Protein AF-G5BW35-F1 (afdb_monomer_lite)

Foldseek 3Di:
DDDDDDDPPPDDDPDDDDPDDDPVVVVVVVVVVVCVVVCVVVCPPDDPPDDDDDPDPPQQAELDDPVCVVPDDDPVVVVVVVCVVLPPAADFAAPCCVVCVVVVDDRDPLSYHHLQQQLVLCVQLVHHSPHRDDLQSSLCSNVVDRASPDRSHHDPVSRRVSRVVSCVVCVVVVVVVSVVVVVVD

Organism: Heterocephalus glaber (NCBI:txid10181)

Radius of gyration: 23.2 Å; chains: 1; bounding box: 47×52×60 Å

InterPro domains:
  IPR012337 Ribonuclease H-like superfamily [SSF53098] (51-173)
  IPR013520 Ribonuclease H-like domain [PF00929] (53-167)
  IPR013520 Ribonuclease H-like domain [SM00479] (4-176)
  IPR036397 Ribonuclease H superfamily [G3DSA:3.30.420.10] (45-185)
  IPR047021 RNA exonuclease REXO1/REXO3/REXO4-like [PTHR12801] (52-181)

Structure (mmCIF, N/CA/C/O backbone):
data_AF-G5BW35-F1
#
_entry.id   AF-G5BW35-F1
#
loop_
_atom_site.group_PDB
_atom_site.id
_atom_site.type_symbol
_atom_site.label_atom_id
_atom_site.label_alt_id
_atom_site.label_comp_id
_atom_site.label_asym_id
_atom_site.label_entity_id
_atom_site.label_seq_id
_atom_site.pdbx_PDB_ins_code
_atom_site.Cartn_x
_atom_site.Cartn_y
_atom_site.Cartn_z
_atom_site.occupancy
_atom_site.B_iso_or_equiv
_atom_site.auth_seq_id
_atom_site.auth_comp_id
_atom_site.auth_asym_id
_atom_site.auth_atom_id
_atom_site.pdbx_PDB_model_num
ATOM 1 N N . MET A 1 1 ? -29.169 44.276 32.006 1.00 39.47 1 MET A N 1
ATOM 2 C CA . MET A 1 1 ? -27.796 43.916 32.431 1.00 39.47 1 MET A CA 1
ATOM 3 C C . MET A 1 1 ? -27.593 42.467 32.007 1.00 39.47 1 MET A C 1
ATOM 5 O O . MET A 1 1 ? -28.422 41.669 32.397 1.00 39.47 1 MET A O 1
ATOM 9 N N . SER A 1 2 ? -26.691 42.045 31.129 1.00 36.16 2 SER A N 1
ATOM 10 C CA . SER A 1 2 ? -25.407 42.561 30.649 1.00 36.16 2 SER A CA 1
ATOM 11 C C . SER A 1 2 ? -25.206 42.154 29.180 1.00 36.16 2 SER A C 1
ATOM 13 O O . SER A 1 2 ? -25.483 41.013 28.816 1.00 36.16 2 SER A O 1
ATOM 15 N N . ALA A 1 3 ? -24.696 43.067 28.355 1.00 37.56 3 ALA A N 1
ATOM 16 C CA . ALA A 1 3 ? -24.200 42.766 27.017 1.00 37.56 3 ALA A CA 1
ATOM 17 C C . ALA A 1 3 ? -22.824 42.085 27.121 1.00 37.56 3 ALA A C 1
ATOM 19 O O . ALA A 1 3 ? -21.919 42.643 27.737 1.00 37.56 3 ALA A O 1
ATOM 20 N N . LEU A 1 4 ? -22.657 40.905 26.519 1.00 43.72 4 LEU A N 1
ATOM 21 C CA . LEU A 1 4 ? -21.337 40.327 26.258 1.00 43.72 4 LEU A CA 1
ATOM 22 C C . LEU A 1 4 ? -20.930 40.713 24.832 1.00 43.72 4 LEU A C 1
ATOM 24 O O . LEU A 1 4 ? -21.274 40.048 23.859 1.00 43.72 4 LEU A O 1
ATOM 28 N N . LEU A 1 5 ? -20.240 41.848 24.737 1.00 40.66 5 LEU A N 1
ATOM 29 C CA . LEU A 1 5 ? -19.462 42.263 23.575 1.00 40.66 5 LEU A CA 1
ATOM 30 C C . LEU A 1 5 ? -18.239 41.341 23.471 1.00 40.66 5 LEU A C 1
ATOM 32 O O . LEU A 1 5 ? -17.378 41.344 24.349 1.00 40.66 5 LEU A O 1
ATOM 36 N N . LEU A 1 6 ? -18.167 40.540 22.408 1.00 40.31 6 LEU A N 1
ATOM 37 C CA . LEU A 1 6 ? -16.940 39.845 22.031 1.00 40.31 6 LEU A CA 1
ATOM 38 C C . LEU A 1 6 ? -16.012 40.856 21.350 1.00 40.31 6 LEU A C 1
ATOM 40 O O . LEU A 1 6 ? -16.254 41.263 20.214 1.00 40.31 6 LEU A O 1
ATOM 44 N N . ASN A 1 7 ? -14.953 41.252 22.054 1.00 39.47 7 ASN A N 1
ATOM 45 C CA . ASN A 1 7 ? -13.818 41.958 21.472 1.00 39.47 7 ASN A CA 1
ATOM 46 C C . ASN A 1 7 ? -13.074 40.997 20.533 1.00 39.47 7 ASN A C 1
ATOM 48 O O . ASN A 1 7 ? -12.349 40.111 20.980 1.00 39.47 7 ASN A O 1
ATOM 52 N N . LEU A 1 8 ? -13.269 41.161 19.226 1.00 39.88 8 LEU A N 1
ATOM 53 C CA . LEU A 1 8 ? -12.355 40.649 18.209 1.00 39.88 8 LEU A CA 1
ATOM 54 C C . LEU A 1 8 ? -11.316 41.742 17.952 1.00 39.88 8 LEU A C 1
ATOM 56 O O . LEU A 1 8 ? -11.525 42.629 17.127 1.00 39.88 8 LEU A O 1
ATOM 60 N N . ASP A 1 9 ? -10.216 41.692 18.701 1.00 35.78 9 ASP A N 1
ATOM 61 C CA . ASP A 1 9 ? -9.024 42.487 18.419 1.00 35.78 9 ASP A CA 1
ATOM 62 C C . ASP A 1 9 ? -8.451 42.071 17.056 1.00 35.78 9 ASP A C 1
ATOM 64 O O . ASP A 1 9 ? -7.862 41.000 16.902 1.00 35.78 9 ASP A O 1
ATOM 68 N N . PHE A 1 10 ? -8.596 42.940 16.056 1.00 47.41 10 PHE A N 1
ATOM 69 C CA . PHE A 1 10 ? -7.848 42.880 14.799 1.00 47.41 10 PHE A CA 1
ATOM 70 C C . PHE A 1 10 ? -6.500 43.592 14.957 1.00 47.41 10 PHE A C 1
ATOM 72 O O . PHE A 1 10 ? -6.164 44.494 14.189 1.00 47.41 10 PHE A O 1
ATOM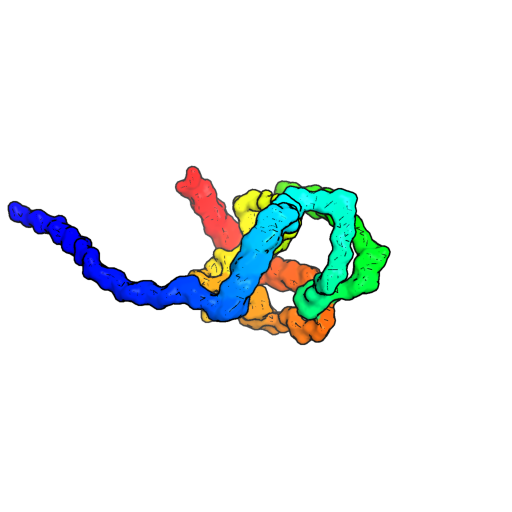 79 N N . ALA A 1 11 ? -5.722 43.197 15.967 1.00 39.34 11 ALA A N 1
ATOM 80 C CA . ALA A 1 11 ? -4.340 43.637 16.066 1.00 39.34 11 ALA A CA 1
ATOM 81 C C . ALA A 1 11 ? -3.562 43.107 14.851 1.00 39.34 11 ALA A C 1
ATOM 83 O O . ALA A 1 11 ? -3.618 41.924 14.503 1.00 39.34 11 ALA A O 1
ATOM 84 N N . GLU A 1 12 ? -2.888 44.031 14.180 1.00 39.31 12 GLU A N 1
ATOM 85 C CA . GLU A 1 12 ? -2.178 43.850 12.925 1.00 39.31 12 GLU A CA 1
ATOM 86 C C . GLU A 1 12 ? -1.267 42.615 12.945 1.00 39.31 12 GLU A C 1
ATOM 88 O O . GLU A 1 12 ? -0.414 42.424 13.812 1.00 39.31 12 GLU A O 1
ATOM 93 N N . CYS A 1 13 ? -1.457 41.755 11.945 1.00 35.56 13 CYS A N 1
ATOM 94 C CA . CYS A 1 13 ? -0.604 40.602 11.712 1.00 35.56 13 CYS A CA 1
ATOM 95 C C . CYS A 1 13 ? 0.827 41.097 11.412 1.00 35.56 13 CYS A C 1
ATOM 97 O O . CYS A 1 13 ? 0.981 41.971 10.553 1.00 35.56 13 CYS A O 1
ATOM 99 N N . PRO A 1 14 ? 1.881 40.546 12.044 1.00 42.94 14 PRO A N 1
ATOM 100 C CA . PRO A 1 14 ? 3.252 40.951 11.752 1.00 42.94 14 PRO A CA 1
ATOM 101 C C . PRO A 1 14 ? 3.561 40.751 10.257 1.00 42.94 14 PRO A C 1
ATOM 103 O O . PRO A 1 14 ? 3.055 39.799 9.647 1.00 42.94 14 PRO A O 1
ATOM 106 N N . PRO A 1 15 ? 4.380 41.625 9.639 1.00 43.06 15 PRO A N 1
ATOM 107 C CA . PRO A 1 15 ? 4.599 41.617 8.200 1.00 43.06 15 PRO A CA 1
ATOM 108 C C . PRO A 1 15 ? 5.096 40.244 7.747 1.00 43.06 15 PRO A C 1
ATOM 110 O O . PRO A 1 15 ? 6.133 39.741 8.189 1.00 43.06 15 PRO A O 1
ATOM 113 N N . LYS A 1 16 ? 4.318 39.624 6.852 1.00 48.66 16 LYS A N 1
ATOM 114 C CA . LYS A 1 16 ? 4.666 38.371 6.181 1.00 48.66 16 LYS A CA 1
ATOM 115 C C . LYS A 1 16 ? 6.061 38.536 5.577 1.00 48.66 16 LYS A C 1
ATOM 117 O O . LYS A 1 16 ? 6.262 39.396 4.720 1.00 48.66 16 LYS A O 1
ATOM 122 N N . LYS A 1 17 ? 7.015 37.708 6.020 1.00 47.59 17 LYS A N 1
ATOM 123 C CA . LYS A 1 17 ? 8.328 37.556 5.373 1.00 47.59 17 LYS A CA 1
ATOM 124 C C . LYS A 1 17 ? 8.107 37.454 3.862 1.00 47.59 17 LYS A C 1
ATOM 126 O O . LYS A 1 17 ? 7.207 36.730 3.433 1.00 47.59 17 LYS A O 1
ATOM 131 N N . SER A 1 18 ? 8.883 38.213 3.089 1.00 47.91 18 SER A N 1
ATOM 132 C CA . SER A 1 18 ? 8.728 38.329 1.641 1.00 47.91 18 SER A CA 1
ATOM 133 C C . SER A 1 18 ? 8.539 36.953 0.996 1.00 47.91 18 SER A C 1
ATOM 135 O O . SER A 1 18 ? 9.351 36.043 1.147 1.00 47.91 18 SER A O 1
ATOM 137 N N . LEU A 1 19 ? 7.436 36.807 0.263 1.00 55.41 19 LEU A N 1
ATOM 138 C CA . LEU A 1 19 ? 7.041 35.606 -0.482 1.00 55.41 19 LEU A CA 1
ATOM 139 C C . LEU A 1 19 ? 7.965 35.305 -1.679 1.00 55.41 19 LEU A C 1
ATOM 141 O O . LEU A 1 19 ? 7.614 34.525 -2.561 1.00 55.41 19 LEU A O 1
ATOM 145 N N . GLU A 1 20 ? 9.149 35.911 -1.747 1.00 58.00 20 GLU A N 1
ATOM 146 C CA . GLU A 1 20 ? 10.133 35.596 -2.770 1.00 58.00 20 GLU A CA 1
ATOM 147 C C . GLU A 1 20 ? 11.003 34.441 -2.292 1.00 58.00 20 GLU A C 1
ATOM 149 O O . GLU A 1 20 ? 12.014 34.615 -1.612 1.00 58.00 20 GLU A O 1
ATOM 154 N N . GLY A 1 21 ? 10.620 33.226 -2.690 1.00 63.41 21 GLY A N 1
ATOM 155 C CA . GLY A 1 21 ? 11.483 32.062 -2.524 1.00 63.41 21 GLY A CA 1
ATOM 156 C C . GLY A 1 21 ? 12.884 32.302 -3.107 1.00 63.41 21 GLY A C 1
ATOM 157 O O . GLY A 1 21 ? 13.105 33.190 -3.934 1.00 63.41 21 GLY A O 1
ATOM 158 N N . ASN A 1 22 ? 13.851 31.493 -2.669 1.00 81.88 22 ASN A N 1
ATOM 159 C CA . ASN A 1 22 ? 15.250 31.587 -3.097 1.00 81.88 22 ASN A CA 1
ATOM 160 C C . ASN A 1 22 ? 15.416 31.573 -4.638 1.00 81.88 22 ASN A C 1
ATOM 162 O O . ASN A 1 22 ? 14.511 31.203 -5.386 1.00 81.88 22 ASN A O 1
ATOM 166 N N . ALA A 1 23 ? 16.601 31.936 -5.141 1.00 83.62 23 ALA A N 1
ATOM 167 C CA . ALA A 1 23 ? 16.860 31.998 -6.586 1.00 83.62 23 ALA A CA 1
ATOM 168 C C . ALA A 1 23 ? 16.506 30.691 -7.329 1.00 83.62 23 ALA A C 1
ATOM 170 O O . ALA A 1 23 ? 16.007 30.735 -8.453 1.00 83.62 23 ALA A O 1
ATOM 171 N N . LYS A 1 24 ? 16.676 29.527 -6.679 1.00 82.44 24 LYS A N 1
ATOM 172 C CA . LYS A 1 24 ? 16.241 28.230 -7.225 1.00 82.44 24 LYS A CA 1
ATOM 173 C C . LYS A 1 24 ? 14.720 28.158 -7.388 1.00 82.44 24 LYS A C 1
ATOM 175 O O . LYS A 1 24 ? 14.257 27.723 -8.437 1.00 82.44 24 LYS A O 1
ATOM 180 N N . HIS A 1 25 ? 13.955 28.606 -6.395 1.00 78.75 25 HIS A N 1
ATOM 181 C CA . HIS A 1 25 ? 12.496 28.658 -6.445 1.00 78.75 25 HIS A CA 1
ATOM 182 C C . HIS A 1 25 ? 12.001 29.622 -7.529 1.00 78.75 25 HIS A C 1
ATOM 184 O O . HIS A 1 25 ? 11.155 29.241 -8.333 1.00 78.75 25 HIS A O 1
ATOM 190 N N . ARG A 1 26 ? 12.588 30.820 -7.645 1.00 85.38 26 ARG A N 1
ATOM 191 C CA . ARG A 1 26 ? 12.235 31.767 -8.722 1.00 85.38 26 ARG A CA 1
ATOM 192 C C . ARG A 1 26 ? 12.498 31.181 -10.109 1.00 85.38 26 ARG A C 1
ATOM 194 O O . ARG A 1 26 ? 11.654 31.288 -10.994 1.00 85.38 26 ARG A O 1
ATOM 201 N N . ASN A 1 27 ? 13.635 30.508 -10.286 1.00 87.44 27 ASN A N 1
ATOM 202 C CA . ASN A 1 27 ? 13.964 29.831 -11.541 1.00 87.44 27 ASN A CA 1
ATOM 203 C C . ASN A 1 27 ? 13.022 28.652 -11.830 1.00 87.44 27 ASN A C 1
ATOM 205 O O . ASN A 1 27 ? 12.638 28.447 -12.981 1.00 87.44 27 ASN A O 1
ATOM 209 N N . PHE A 1 28 ? 12.613 27.905 -10.801 1.00 86.31 28 PHE A N 1
ATOM 210 C CA . PHE A 1 28 ? 11.615 26.843 -10.919 1.00 86.31 28 PHE A CA 1
ATOM 211 C C . PHE A 1 28 ? 10.254 27.391 -11.364 1.00 86.31 28 PHE A C 1
ATOM 213 O O . PHE A 1 28 ? 9.701 26.887 -12.339 1.00 86.31 28 PHE A O 1
ATOM 220 N N . VAL A 1 29 ? 9.756 28.453 -10.723 1.00 82.31 29 VAL A N 1
ATOM 221 C CA . VAL A 1 29 ? 8.466 29.079 -11.064 1.00 82.31 29 VAL A CA 1
ATOM 222 C C . VAL A 1 29 ? 8.489 29.645 -12.487 1.00 82.31 29 VAL A C 1
ATOM 224 O O . VAL A 1 29 ? 7.582 29.360 -13.267 1.00 82.31 29 VAL A O 1
ATOM 227 N N . LYS A 1 30 ? 9.562 30.349 -12.879 1.00 88.06 30 LYS A N 1
ATOM 228 C CA . LYS A 1 30 ? 9.740 30.840 -14.260 1.00 88.06 30 LYS A CA 1
ATOM 229 C C . LYS A 1 30 ? 9.747 29.698 -15.279 1.00 88.06 30 LYS A C 1
ATOM 231 O O . LYS A 1 30 ? 9.105 29.788 -16.324 1.00 88.06 30 LYS A O 1
ATOM 236 N N . ARG A 1 31 ? 10.449 28.600 -14.974 1.00 85.12 31 ARG A N 1
ATOM 237 C CA . ARG A 1 31 ? 10.488 27.410 -15.836 1.00 85.12 31 ARG A CA 1
ATOM 238 C C . ARG A 1 31 ? 9.127 26.723 -15.914 1.00 85.12 31 ARG A C 1
ATOM 240 O O . ARG A 1 31 ? 8.769 26.243 -16.984 1.00 85.12 31 ARG A O 1
ATOM 247 N N . GLN A 1 32 ? 8.377 26.678 -14.817 1.00 79.06 32 GLN A N 1
ATOM 248 C CA . GLN A 1 32 ? 7.027 26.129 -14.799 1.00 79.06 32 GLN A CA 1
ATOM 249 C C . GLN A 1 32 ? 6.098 26.956 -15.697 1.00 79.06 32 GLN A C 1
ATOM 251 O O . GLN A 1 32 ? 5.535 26.394 -16.630 1.00 79.06 32 GLN A O 1
ATOM 256 N N . GLN A 1 33 ? 6.033 28.278 -15.510 1.00 81.88 33 GLN A N 1
ATOM 257 C CA . GLN A 1 33 ? 5.215 29.178 -16.337 1.00 81.88 33 GLN A CA 1
ATOM 258 C C . GLN A 1 33 ? 5.552 29.066 -17.832 1.00 81.88 33 GLN A C 1
ATOM 260 O O . GLN A 1 33 ? 4.661 28.969 -18.674 1.00 81.88 33 GLN A O 1
ATOM 265 N N . PHE A 1 34 ? 6.841 28.996 -18.173 1.00 88.81 34 PHE A N 1
ATOM 266 C CA . PHE A 1 34 ? 7.293 28.789 -19.551 1.00 88.81 34 PHE A CA 1
ATOM 267 C C . PHE A 1 34 ? 6.791 27.466 -20.153 1.00 88.81 34 PHE A C 1
ATOM 269 O O . PHE A 1 34 ? 6.383 27.407 -21.314 1.00 88.81 34 PHE A O 1
ATOM 276 N N . LEU A 1 35 ? 6.810 26.383 -19.372 1.00 77.88 35 LEU A N 1
ATOM 277 C CA . LEU A 1 35 ? 6.314 25.077 -19.808 1.00 77.88 35 LEU A CA 1
ATOM 278 C C . LEU A 1 35 ? 4.776 25.035 -19.902 1.00 77.88 35 LEU A C 1
ATOM 280 O O . LEU A 1 35 ? 4.251 24.291 -20.734 1.00 77.88 35 LEU A O 1
ATOM 284 N N . GLU A 1 36 ? 4.064 25.828 -19.092 1.00 77.19 36 GLU A N 1
ATOM 285 C CA . GLU A 1 36 ? 2.603 26.003 -19.165 1.00 77.19 36 GLU A CA 1
ATOM 286 C C . GLU A 1 36 ? 2.219 26.740 -20.453 1.00 77.19 36 GLU A C 1
ATOM 288 O O . GLU A 1 36 ? 1.412 26.222 -21.223 1.00 77.19 36 GLU A O 1
ATOM 293 N N . GLN A 1 37 ? 2.881 27.864 -20.759 1.00 80.12 37 GLN A N 1
ATOM 294 C CA . GLN A 1 37 ? 2.664 28.639 -21.992 1.00 80.12 37 GLN A CA 1
ATOM 295 C C . GLN A 1 37 ? 2.912 27.823 -23.264 1.00 80.12 37 GLN A C 1
ATOM 297 O O . GLN A 1 37 ? 2.190 27.957 -24.248 1.00 80.12 37 GLN A O 1
ATOM 302 N N . ARG A 1 38 ? 3.916 26.940 -23.251 1.00 80.62 38 ARG A N 1
ATOM 303 C CA . ARG A 1 38 ? 4.217 26.052 -24.387 1.00 80.62 38 ARG A CA 1
ATOM 304 C C . ARG A 1 38 ? 3.326 24.806 -24.446 1.00 80.62 38 ARG A C 1
ATOM 306 O O . ARG A 1 38 ? 3.560 23.929 -25.275 1.00 80.62 38 ARG A O 1
ATOM 313 N N . GLY A 1 39 ? 2.337 24.688 -23.557 1.00 65.12 39 GLY A N 1
ATOM 314 C CA . GLY A 1 39 ? 1.389 23.573 -23.533 1.00 65.12 39 GLY A CA 1
ATOM 315 C C . GLY A 1 39 ? 2.006 22.225 -23.142 1.00 65.12 39 GLY A C 1
ATOM 316 O O . GLY A 1 39 ? 1.350 21.191 -23.272 1.00 65.12 39 GLY A O 1
ATOM 317 N N . PHE A 1 40 ? 3.246 22.200 -22.638 1.00 65.56 40 PHE A N 1
ATOM 318 C CA . PHE A 1 40 ? 3.894 20.969 -22.171 1.00 65.56 40 PHE A CA 1
ATOM 319 C C . PHE A 1 40 ? 3.276 20.457 -20.866 1.00 65.56 40 PHE A C 1
ATOM 321 O O . PHE A 1 40 ? 3.293 19.253 -20.612 1.00 65.56 40 PHE A O 1
ATOM 328 N N . LEU A 1 41 ? 2.702 21.350 -20.053 1.00 57.72 41 LEU A N 1
ATOM 329 C CA . LEU A 1 41 ? 2.061 20.995 -18.782 1.00 57.72 41 LEU A CA 1
ATOM 330 C C . LEU A 1 41 ? 0.566 20.647 -18.909 1.00 57.72 41 LEU A C 1
ATOM 332 O O . LEU A 1 41 ? 0.040 19.972 -18.026 1.00 57.72 41 LEU A O 1
ATOM 336 N N . ASN A 1 42 ? -0.080 20.976 -20.035 1.00 54.66 42 ASN A N 1
ATOM 337 C CA . ASN A 1 42 ? -1.504 20.692 -20.291 1.00 54.66 42 ASN A CA 1
ATOM 338 C C . ASN A 1 42 ? -1.777 19.239 -20.726 1.00 54.66 42 ASN A C 1
ATOM 340 O O . ASN A 1 42 ? -2.923 18.845 -20.917 1.00 54.66 42 ASN A O 1
ATOM 344 N N . LYS A 1 43 ? -0.734 18.407 -20.841 1.00 53.09 43 LYS A N 1
ATOM 345 C CA . LYS A 1 43 ? -0.831 16.984 -21.216 1.00 53.09 43 LYS A CA 1
ATOM 346 C C . LYS A 1 43 ? -0.851 16.024 -20.022 1.00 53.09 43 LYS A C 1
ATOM 348 O O . LYS A 1 43 ? -0.641 14.831 -20.198 1.00 53.09 43 LYS A O 1
ATOM 353 N N . LYS A 1 44 ? -1.076 16.512 -18.798 1.00 50.28 44 LYS A N 1
ATOM 354 C CA . LYS A 1 44 ? -1.103 15.649 -17.600 1.00 50.28 44 LYS A CA 1
ATOM 355 C C . LYS A 1 44 ? -2.342 14.750 -17.511 1.00 50.28 44 LYS A C 1
ATOM 357 O O . LYS A 1 44 ? -2.299 13.750 -16.806 1.00 50.28 44 LYS A O 1
ATOM 362 N N . ASN A 1 45 ? -3.404 15.073 -18.253 1.00 49.94 45 ASN A N 1
ATOM 363 C CA . ASN A 1 45 ? -4.709 14.418 -18.113 1.00 49.94 45 ASN A CA 1
ATOM 364 C C . ASN A 1 45 ? -5.083 13.521 -19.300 1.00 49.94 45 ASN A C 1
ATOM 366 O O . ASN A 1 45 ? -6.190 12.994 -19.344 1.00 49.94 45 ASN A O 1
ATOM 370 N N . GLN A 1 46 ? -4.178 13.327 -20.260 1.00 49.12 46 GLN A N 1
ATOM 371 C CA . GLN A 1 46 ? -4.425 12.472 -21.414 1.00 49.12 46 GLN A CA 1
ATOM 372 C C . GLN A 1 46 ? -3.348 11.397 -21.465 1.00 49.12 46 GLN A C 1
ATOM 374 O O . GLN A 1 46 ? -2.160 11.715 -21.478 1.00 49.12 46 GLN A O 1
ATOM 379 N N . CYS A 1 47 ? -3.761 10.124 -21.477 1.00 48.44 47 CYS A N 1
ATOM 380 C CA . CYS A 1 47 ? -2.848 9.023 -21.771 1.00 48.44 47 CYS A CA 1
ATOM 381 C C . CYS A 1 47 ? -2.148 9.356 -23.096 1.00 48.44 47 CYS A C 1
ATOM 383 O O . CYS A 1 47 ? -2.839 9.496 -24.110 1.00 48.44 47 CYS A O 1
ATOM 385 N N . PRO A 1 48 ? -0.819 9.556 -23.111 1.00 50.06 48 PRO A N 1
ATOM 386 C CA . PRO A 1 48 ? -0.140 9.949 -24.328 1.00 50.06 48 PRO A CA 1
ATOM 387 C C . PRO A 1 48 ? -0.338 8.839 -25.362 1.00 50.06 48 PRO A C 1
ATOM 389 O O . PRO A 1 48 ? -0.171 7.657 -25.063 1.00 50.06 48 PRO A O 1
ATOM 392 N N . SER A 1 49 ? -0.705 9.216 -26.589 1.00 55.03 49 SER A N 1
ATOM 393 C CA . SER A 1 49 ? -0.914 8.282 -27.706 1.00 55.03 49 SER A CA 1
ATOM 394 C C . SER A 1 49 ? 0.341 7.47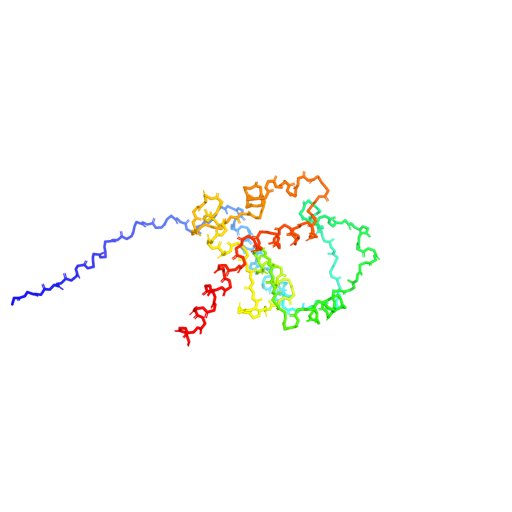3 -28.060 1.00 55.03 49 SER A C 1
ATOM 396 O O . SER A 1 49 ? 0.263 6.495 -28.800 1.00 55.03 49 SER A O 1
ATOM 398 N N . LYS A 1 50 ? 1.498 7.863 -27.509 1.00 57.72 50 LYS A N 1
ATOM 399 C CA . LYS A 1 50 ? 2.765 7.138 -27.558 1.00 57.72 50 LYS A CA 1
ATOM 400 C C . LYS A 1 50 ? 3.339 7.014 -26.141 1.00 57.72 50 LYS A C 1
ATOM 402 O O . LYS A 1 50 ? 3.333 8.009 -25.415 1.00 57.72 50 LYS A O 1
ATOM 407 N N . PRO A 1 51 ? 3.862 5.844 -25.738 1.00 67.19 51 PRO A N 1
ATOM 408 C CA . PRO A 1 51 ? 4.518 5.700 -24.445 1.00 67.19 51 PRO A CA 1
ATOM 409 C C . PRO A 1 51 ? 5.752 6.608 -24.382 1.00 67.19 51 PRO A C 1
ATOM 411 O O . PRO A 1 51 ? 6.629 6.548 -25.244 1.00 67.19 51 PRO A O 1
ATOM 414 N N . CYS A 1 52 ? 5.813 7.464 -23.363 1.00 80.06 52 CYS A N 1
ATOM 415 C CA . CYS A 1 52 ? 7.004 8.260 -23.092 1.00 80.06 52 CYS A CA 1
ATOM 416 C C . CYS A 1 52 ? 8.142 7.343 -22.613 1.00 80.06 52 CYS A C 1
ATOM 418 O O . CYS A 1 52 ? 7.886 6.412 -21.842 1.00 80.06 52 CYS A O 1
ATOM 420 N N . PRO A 1 53 ? 9.397 7.602 -23.018 1.00 86.44 53 PRO A N 1
ATOM 421 C CA . PRO A 1 53 ? 10.532 6.850 -22.506 1.00 86.44 53 PRO A CA 1
ATOM 422 C C . PRO A 1 53 ? 10.681 7.068 -20.995 1.00 86.44 53 PRO A C 1
ATOM 424 O O . PRO A 1 53 ? 10.490 8.174 -20.484 1.00 86.44 53 PRO A O 1
ATOM 427 N N . ILE A 1 54 ? 11.034 6.002 -20.278 1.00 90.19 54 ILE A N 1
ATOM 428 C CA . ILE A 1 54 ? 11.276 6.054 -18.834 1.00 90.19 54 ILE A CA 1
ATOM 429 C C . ILE A 1 54 ? 12.579 6.815 -18.588 1.00 90.19 54 ILE A C 1
ATOM 431 O O . ILE A 1 54 ? 13.641 6.379 -19.028 1.00 90.19 54 ILE A O 1
ATOM 435 N N . VAL A 1 55 ? 12.488 7.936 -17.872 1.00 93.56 55 VAL A N 1
ATOM 436 C CA . VAL A 1 55 ? 13.645 8.774 -17.511 1.00 93.56 55 VAL A CA 1
ATOM 437 C C . VAL A 1 55 ? 14.335 8.304 -16.231 1.00 93.56 55 VAL A C 1
ATOM 439 O O . VAL A 1 55 ? 15.551 8.397 -16.118 1.00 93.56 55 VAL A O 1
ATOM 442 N N . ASP A 1 56 ? 13.564 7.776 -15.281 1.00 92.88 56 ASP A N 1
ATOM 443 C CA . ASP A 1 56 ? 14.048 7.254 -14.006 1.00 92.88 56 ASP A CA 1
ATOM 444 C C . ASP A 1 56 ? 13.098 6.151 -13.518 1.00 92.88 56 ASP A C 1
ATOM 446 O O . ASP A 1 56 ? 11.880 6.330 -13.484 1.00 92.88 56 ASP A O 1
ATOM 450 N N . TYR A 1 57 ? 13.660 5.003 -13.141 1.00 92.06 57 TYR A N 1
ATOM 451 C CA . TYR A 1 57 ? 12.916 3.854 -12.615 1.00 92.06 57 TYR A CA 1
ATOM 452 C C . TYR A 1 57 ? 12.623 3.974 -11.120 1.00 92.06 57 TYR A C 1
ATOM 454 O O . TYR A 1 57 ? 11.814 3.210 -10.586 1.00 92.06 57 TYR A O 1
ATOM 462 N N . ARG A 1 58 ? 13.305 4.898 -10.429 1.00 93.81 58 ARG A N 1
ATOM 463 C CA . ARG A 1 58 ? 13.238 5.070 -8.976 1.00 93.81 58 ARG A CA 1
ATOM 464 C C . ARG A 1 58 ? 13.504 3.758 -8.231 1.00 93.81 58 ARG A C 1
ATOM 466 O O . ARG A 1 58 ? 12.846 3.478 -7.233 1.00 93.81 58 ARG A O 1
ATOM 473 N N . THR A 1 59 ? 14.472 2.962 -8.702 1.00 93.69 59 THR A N 1
ATOM 474 C CA . THR A 1 59 ? 14.725 1.577 -8.251 1.00 93.69 59 THR A CA 1
ATOM 475 C C . THR A 1 59 ? 14.838 1.445 -6.735 1.00 93.69 59 THR A C 1
ATOM 477 O O . THR A 1 59 ? 14.322 0.490 -6.171 1.00 93.69 59 THR A O 1
ATOM 480 N N . ARG A 1 60 ? 15.432 2.432 -6.052 1.00 91.75 60 ARG A N 1
ATOM 481 C CA . ARG A 1 60 ? 15.531 2.454 -4.584 1.00 91.75 60 ARG A CA 1
ATOM 482 C C . ARG A 1 60 ? 14.170 2.384 -3.876 1.00 91.75 60 ARG A C 1
ATOM 484 O O . ARG A 1 60 ? 14.104 1.855 -2.779 1.00 91.75 60 ARG A O 1
ATOM 491 N N . TRP A 1 61 ? 13.114 2.920 -4.479 1.00 90.56 61 TRP A N 1
ATOM 492 C CA . TRP A 1 61 ? 11.768 2.932 -3.902 1.00 90.56 61 TRP A CA 1
ATOM 493 C C . TRP A 1 61 ? 10.849 1.904 -4.551 1.00 90.56 61 TRP A C 1
ATOM 495 O O . TRP A 1 61 ? 10.001 1.352 -3.875 1.00 90.56 61 TRP A O 1
ATOM 505 N N . SER A 1 62 ? 10.998 1.644 -5.850 1.00 92.25 62 SER A N 1
ATOM 506 C CA . SER A 1 62 ? 10.079 0.774 -6.596 1.00 92.25 62 SER A CA 1
ATOM 507 C C . SER A 1 62 ? 10.542 -0.680 -6.704 1.00 92.25 62 SER A C 1
ATOM 509 O O . SER A 1 62 ? 9.756 -1.537 -7.090 1.00 92.25 62 SER A O 1
ATOM 511 N N . GLY A 1 63 ? 11.837 -0.948 -6.506 1.00 93.31 63 GLY A N 1
ATOM 512 C CA . GLY A 1 63 ? 12.458 -2.221 -6.886 1.00 93.31 63 GLY A CA 1
ATOM 513 C C . GLY A 1 63 ? 12.535 -2.449 -8.405 1.00 93.31 63 GLY A C 1
ATOM 514 O O . GLY A 1 63 ? 13.087 -3.451 -8.858 1.00 93.31 63 GLY A O 1
ATOM 515 N N . ILE A 1 64 ? 12.028 -1.522 -9.231 1.00 94.69 64 ILE A N 1
ATOM 516 C CA . ILE A 1 64 ? 11.927 -1.698 -10.683 1.00 94.69 64 ILE A CA 1
ATOM 517 C C . ILE A 1 64 ? 13.262 -1.383 -11.364 1.00 94.69 64 ILE A C 1
ATOM 519 O O . ILE A 1 64 ? 13.914 -0.378 -11.079 1.00 94.69 64 ILE A O 1
ATOM 523 N N . ARG A 1 65 ? 13.656 -2.239 -12.313 1.00 94.50 65 ARG A N 1
ATOM 524 C CA . ARG A 1 65 ? 14.853 -2.115 -13.152 1.00 94.50 65 ARG A CA 1
ATOM 525 C C . ARG A 1 65 ? 14.464 -2.187 -14.626 1.00 94.50 65 ARG A C 1
ATOM 527 O O . ARG A 1 65 ? 13.416 -2.727 -14.970 1.00 94.50 65 ARG A O 1
ATOM 534 N N . LYS A 1 66 ? 15.352 -1.722 -15.511 1.00 94.06 66 LYS A N 1
ATOM 535 C CA . LYS A 1 66 ? 15.142 -1.726 -16.971 1.00 94.06 66 LYS A CA 1
ATOM 536 C C . LYS A 1 66 ? 14.675 -3.082 -17.515 1.00 94.06 66 LYS A C 1
ATOM 538 O O . LYS A 1 66 ? 13.778 -3.124 -18.347 1.00 94.06 66 LYS A O 1
ATOM 543 N N . HIS A 1 67 ? 15.246 -4.185 -17.029 1.00 94.56 67 HIS A N 1
ATOM 544 C CA . HIS A 1 67 ? 14.895 -5.521 -17.514 1.00 94.56 67 HIS A CA 1
ATOM 545 C C . HIS A 1 67 ? 13.471 -5.959 -17.130 1.00 94.56 67 HIS A C 1
ATOM 547 O O . HIS A 1 67 ? 12.860 -6.706 -17.888 1.00 94.56 67 HIS A O 1
ATOM 553 N N . HIS A 1 68 ? 12.902 -5.454 -16.025 1.00 93.62 68 HIS A N 1
ATOM 554 C CA . HIS A 1 68 ? 11.503 -5.723 -15.663 1.00 93.62 68 HIS A CA 1
ATOM 555 C C . HIS A 1 68 ? 10.530 -5.165 -16.713 1.00 93.62 68 HIS A C 1
ATOM 557 O O . HIS A 1 68 ? 9.463 -5.729 -16.929 1.00 93.62 68 HIS A O 1
ATOM 563 N N . MET A 1 69 ? 10.915 -4.092 -17.414 1.00 92.56 69 MET A N 1
ATOM 564 C CA . MET A 1 69 ? 10.073 -3.476 -18.441 1.00 92.56 69 MET A CA 1
ATOM 565 C C . MET A 1 69 ? 10.076 -4.220 -19.778 1.00 92.56 69 MET A C 1
ATOM 567 O O . MET A 1 69 ? 9.184 -3.985 -20.585 1.00 92.56 69 MET A O 1
ATOM 571 N N . LEU A 1 70 ? 11.026 -5.133 -20.019 1.00 90.56 70 LEU A N 1
ATOM 572 C CA . LEU A 1 70 ? 11.131 -5.861 -21.293 1.00 90.56 70 LEU A CA 1
ATOM 573 C C . LEU A 1 70 ? 9.923 -6.768 -21.559 1.00 90.56 70 LEU A C 1
ATOM 575 O O . LEU A 1 70 ? 9.538 -6.958 -22.707 1.00 90.56 70 LEU A O 1
ATOM 579 N N . LYS A 1 71 ? 9.335 -7.326 -20.497 1.00 91.00 71 LYS A N 1
ATOM 580 C CA . LYS A 1 71 ? 8.163 -8.214 -20.549 1.00 91.00 71 LYS A CA 1
ATOM 581 C C . LYS A 1 71 ? 6.983 -7.650 -19.752 1.00 91.00 71 LYS A C 1
ATOM 583 O O . LYS A 1 71 ? 6.111 -8.401 -19.327 1.00 91.00 71 LYS A O 1
ATOM 588 N N . ALA A 1 72 ? 6.979 -6.342 -19.492 1.00 92.50 72 ALA A N 1
ATOM 589 C CA . ALA A 1 72 ? 5.942 -5.727 -18.678 1.00 92.50 72 ALA A CA 1
ATOM 590 C C . ALA A 1 72 ? 4.594 -5.725 -19.406 1.00 92.50 72 ALA A C 1
ATOM 592 O O . ALA A 1 72 ? 4.495 -5.370 -20.581 1.00 92.50 72 ALA A O 1
ATOM 593 N N . THR A 1 73 ? 3.541 -6.074 -18.672 1.00 93.25 73 THR A N 1
ATOM 594 C CA . THR A 1 73 ? 2.167 -5.982 -19.161 1.00 93.25 73 THR A CA 1
ATOM 595 C C . THR A 1 73 ? 1.823 -4.523 -19.482 1.00 93.25 73 THR A C 1
ATOM 597 O O . THR A 1 73 ? 2.063 -3.646 -18.646 1.00 93.25 73 THR A O 1
ATOM 600 N N . PRO A 1 74 ? 1.219 -4.229 -20.651 1.00 91.19 74 PRO A N 1
ATOM 601 C CA . PRO A 1 74 ? 0.778 -2.880 -20.976 1.00 91.19 74 PRO A CA 1
ATOM 602 C C . PRO A 1 74 ? -0.187 -2.331 -19.926 1.00 91.19 74 PRO A C 1
ATOM 604 O O . PRO A 1 74 ? -1.096 -3.035 -19.478 1.00 91.19 74 PRO A O 1
ATOM 607 N N . PHE A 1 75 ? -0.034 -1.048 -19.590 1.00 89.19 75 PHE A N 1
ATOM 608 C CA . PHE A 1 75 ? -0.803 -0.394 -18.529 1.00 89.19 75 PHE A CA 1
ATOM 609 C C . PHE A 1 75 ? -2.316 -0.606 -18.667 1.00 89.19 75 PHE A C 1
ATOM 611 O O . PHE A 1 75 ? -2.960 -1.019 -17.713 1.00 89.19 75 PHE A O 1
ATOM 618 N N . LYS A 1 76 ? -2.881 -0.406 -19.866 1.00 89.75 76 LYS A N 1
ATOM 619 C CA . LYS A 1 76 ? -4.323 -0.576 -20.120 1.00 89.75 76 LYS A CA 1
ATOM 620 C C . LYS A 1 76 ? -4.812 -1.993 -19.790 1.00 89.75 76 LYS A C 1
ATOM 622 O O . LYS A 1 76 ? -5.880 -2.153 -19.204 1.00 89.75 76 LYS A O 1
ATOM 627 N N . THR A 1 77 ? -4.027 -3.007 -20.149 1.00 93.00 77 THR A N 1
ATOM 628 C CA . THR A 1 77 ? -4.351 -4.415 -19.896 1.00 93.00 77 THR A CA 1
ATOM 629 C C . THR A 1 77 ? -4.267 -4.732 -18.408 1.00 93.00 77 THR A C 1
ATOM 631 O O . THR A 1 77 ? -5.222 -5.267 -17.849 1.00 93.00 77 THR A O 1
ATOM 634 N N . ALA A 1 78 ? -3.165 -4.346 -17.756 1.00 93.62 78 ALA A N 1
ATOM 635 C CA . ALA A 1 78 ? -2.985 -4.541 -16.318 1.00 93.62 78 ALA A CA 1
ATOM 636 C C . ALA A 1 78 ? -4.084 -3.824 -15.519 1.00 93.62 78 ALA A C 1
ATOM 638 O O . ALA A 1 78 ? -4.713 -4.414 -14.644 1.00 93.62 78 ALA A O 1
ATOM 639 N N . TRP A 1 79 ? -4.385 -2.576 -15.878 1.00 92.06 79 TRP A N 1
ATOM 640 C CA . TRP A 1 79 ? -5.396 -1.772 -15.205 1.00 92.06 79 TRP A CA 1
ATOM 641 C C . TRP A 1 79 ? -6.807 -2.348 -15.357 1.00 92.06 79 TRP A C 1
ATOM 643 O O . TRP A 1 79 ? -7.554 -2.414 -14.385 1.00 92.06 79 TRP A O 1
ATOM 653 N N . SER A 1 80 ? -7.161 -2.850 -16.545 1.00 93.38 80 SER A N 1
ATOM 654 C CA . SER A 1 80 ? -8.445 -3.533 -16.752 1.00 93.38 80 SER A CA 1
ATOM 655 C C . SER A 1 80 ? -8.598 -4.769 -15.859 1.00 93.38 80 SER A C 1
ATOM 657 O O . SER A 1 80 ? -9.680 -5.007 -15.323 1.00 93.38 80 SER A O 1
ATOM 65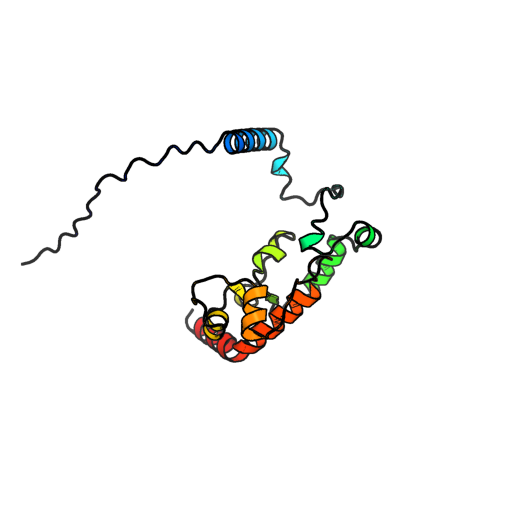9 N N . GLN A 1 81 ? -7.527 -5.541 -15.662 1.00 95.88 81 GLN A N 1
ATOM 660 C CA . GLN A 1 81 ? -7.540 -6.694 -14.758 1.00 95.88 81 GLN A CA 1
ATOM 661 C C . GLN A 1 81 ? -7.673 -6.260 -13.294 1.00 95.88 81 GLN A C 1
ATOM 663 O O . GLN A 1 81 ? -8.483 -6.827 -12.563 1.00 95.88 81 GLN A O 1
ATOM 668 N N . ILE A 1 82 ? -6.949 -5.215 -12.886 1.00 94.50 82 ILE A N 1
ATOM 669 C CA . ILE A 1 82 ? -7.020 -4.660 -11.529 1.00 94.50 82 ILE A CA 1
ATOM 670 C C . ILE A 1 82 ? -8.439 -4.177 -11.211 1.00 94.50 82 ILE A C 1
ATOM 672 O O . ILE A 1 82 ? -8.982 -4.545 -10.174 1.00 94.50 82 ILE A O 1
ATOM 676 N N . LEU A 1 83 ? -9.089 -3.434 -12.111 1.00 94.19 83 LEU A N 1
ATOM 677 C CA . LEU A 1 83 ? -10.457 -2.948 -11.890 1.00 94.19 83 LEU A CA 1
ATOM 678 C C . LEU A 1 83 ? -11.463 -4.083 -11.653 1.00 94.19 83 LEU A C 1
ATOM 680 O O . LEU A 1 83 ? -12.337 -3.953 -10.798 1.00 94.19 83 LEU A O 1
ATOM 684 N N . LYS A 1 84 ? -11.314 -5.214 -12.356 1.00 95.69 84 LYS A N 1
ATOM 685 C CA . LYS A 1 84 ? -12.150 -6.404 -12.125 1.00 95.69 84 LYS A CA 1
ATOM 686 C C . LYS A 1 84 ? -11.955 -6.975 -10.723 1.00 95.69 84 LYS A C 1
ATOM 688 O O . LYS A 1 84 ? -12.918 -7.426 -10.116 1.00 95.69 84 LYS A O 1
ATOM 693 N N . ILE A 1 85 ? -10.726 -6.942 -10.207 1.00 95.38 85 ILE A N 1
ATOM 694 C CA . ILE A 1 85 ? -10.409 -7.414 -8.854 1.00 95.38 85 ILE A CA 1
ATOM 695 C C . ILE A 1 85 ? -10.957 -6.449 -7.799 1.00 95.38 85 ILE A C 1
ATOM 697 O O . ILE A 1 85 ? -11.485 -6.910 -6.794 1.00 95.38 85 ILE A O 1
ATOM 701 N N . LEU A 1 86 ? -10.850 -5.136 -8.017 1.00 94.38 86 LEU A N 1
ATOM 702 C CA . LEU A 1 86 ? -11.287 -4.113 -7.059 1.00 94.38 86 LEU A CA 1
ATOM 703 C C . LEU A 1 86 ? -12.814 -3.977 -6.968 1.00 94.38 86 LEU A C 1
ATOM 705 O O . LEU A 1 86 ? -13.330 -3.505 -5.956 1.00 94.38 86 LEU A O 1
ATOM 709 N N . SER A 1 87 ? -13.540 -4.358 -8.021 1.00 93.00 87 SER A N 1
ATOM 710 C CA . SER A 1 87 ? -14.993 -4.199 -8.093 1.00 93.00 87 SER A CA 1
ATOM 711 C C . SER A 1 87 ? -15.705 -4.909 -6.938 1.00 93.00 87 SER A C 1
ATOM 713 O O . SER A 1 87 ? -15.622 -6.128 -6.801 1.00 93.00 87 SER A O 1
ATOM 715 N N . GLY A 1 88 ? -16.423 -4.134 -6.118 1.00 92.69 88 GLY A N 1
ATOM 716 C CA . GLY A 1 88 ? -17.197 -4.637 -4.979 1.00 92.69 88 GLY A CA 1
ATOM 717 C C . GLY A 1 88 ? -16.360 -5.139 -3.799 1.00 92.69 88 GLY A C 1
ATOM 718 O O . GLY A 1 88 ? -16.919 -5.735 -2.882 1.00 92.69 88 GLY A O 1
ATOM 719 N N . LYS A 1 89 ? -15.039 -4.922 -3.805 1.00 96.31 89 LYS A N 1
ATOM 720 C CA . LYS A 1 89 ? -14.149 -5.375 -2.732 1.00 96.31 89 LYS A CA 1
ATOM 721 C C . LYS A 1 89 ? -13.731 -4.233 -1.831 1.00 96.31 89 LYS A C 1
ATOM 723 O O . LYS A 1 89 ? -13.612 -3.100 -2.274 1.00 96.31 89 LYS A O 1
ATOM 728 N N . VAL A 1 90 ? -13.451 -4.575 -0.580 1.00 96.50 90 VAL A N 1
ATOM 729 C CA . VAL A 1 90 ? -12.756 -3.693 0.351 1.00 96.50 90 VAL A CA 1
ATOM 730 C C . VAL A 1 90 ? -11.275 -3.640 -0.011 1.00 96.50 90 VAL A C 1
ATOM 732 O O . VAL A 1 90 ? -10.637 -4.680 -0.175 1.00 96.50 90 VAL A O 1
ATOM 735 N N . VAL A 1 91 ? -10.721 -2.434 -0.108 1.00 97.12 91 VAL A N 1
ATOM 736 C CA . VAL A 1 91 ? -9.296 -2.218 -0.368 1.00 97.12 91 VAL A CA 1
ATOM 737 C C . VAL A 1 91 ? -8.610 -1.739 0.896 1.00 97.12 91 VAL A C 1
ATOM 739 O O . VAL A 1 91 ? -8.862 -0.631 1.371 1.00 97.12 91 VAL A O 1
ATOM 742 N N . VAL A 1 92 ? -7.716 -2.576 1.412 1.00 97.69 92 VAL A N 1
ATOM 743 C CA . VAL A 1 92 ? -6.831 -2.258 2.531 1.00 97.69 92 VAL A CA 1
ATOM 744 C C . VAL A 1 92 ? -5.478 -1.827 1.975 1.00 97.69 92 VAL A C 1
ATOM 746 O O . VAL A 1 92 ? -4.923 -2.498 1.107 1.00 97.69 92 VAL A O 1
ATOM 749 N N . GLY A 1 93 ? -4.938 -0.723 2.478 1.00 97.12 93 GLY A N 1
ATOM 750 C CA . GLY A 1 93 ? -3.602 -0.270 2.105 1.00 97.12 93 GLY A CA 1
ATOM 751 C C . GLY A 1 93 ? -3.103 0.871 2.990 1.00 97.12 93 GLY A C 1
ATOM 752 O O . GLY A 1 93 ? -3.670 1.132 4.055 1.00 97.12 93 GLY A O 1
ATOM 753 N N . HIS A 1 94 ? -1.989 1.493 2.611 1.00 96.94 94 HIS A N 1
ATOM 754 C CA . HIS A 1 94 ? -1.311 2.508 3.417 1.00 96.94 94 HIS A CA 1
ATOM 755 C C . HIS A 1 94 ? -1.033 3.744 2.564 1.00 96.94 94 HIS A C 1
ATOM 757 O O . HIS A 1 94 ? -0.228 3.691 1.638 1.00 96.94 94 HIS A O 1
ATOM 763 N N . ALA A 1 95 ? -1.692 4.858 2.886 1.00 94.88 95 ALA A N 1
ATOM 764 C CA . ALA A 1 95 ? -1.690 6.078 2.083 1.00 94.88 95 ALA A CA 1
ATOM 765 C C . ALA A 1 95 ? -2.193 5.845 0.639 1.00 94.88 95 ALA A C 1
ATOM 767 O O . ALA A 1 95 ? -1.605 6.349 -0.322 1.00 94.88 95 ALA A O 1
ATOM 768 N N . ASN A 1 96 ? -3.327 5.140 0.503 1.00 92.62 96 ASN A N 1
ATOM 769 C CA . ASN A 1 96 ? -3.909 4.637 -0.759 1.00 92.62 96 ASN A CA 1
ATOM 770 C C . ASN A 1 96 ? -4.099 5.707 -1.847 1.00 92.62 96 ASN A C 1
ATOM 772 O O . ASN A 1 96 ? -4.120 5.420 -3.044 1.00 92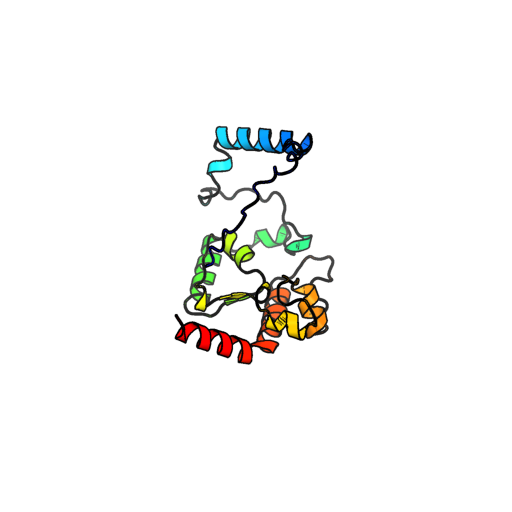.62 96 ASN A O 1
ATOM 776 N N . HIS A 1 97 ? -4.250 6.969 -1.441 1.00 90.62 97 HIS A N 1
ATOM 777 C CA . HIS A 1 97 ? -4.363 8.097 -2.360 1.00 90.62 97 HIS A CA 1
ATOM 778 C C . HIS A 1 97 ? -3.151 8.223 -3.299 1.00 90.62 97 HIS A C 1
ATOM 780 O O . HIS A 1 97 ? -3.302 8.704 -4.423 1.00 90.62 97 HIS A O 1
ATOM 786 N N . ASN A 1 98 ? -1.961 7.794 -2.867 1.00 90.81 98 ASN A N 1
ATOM 787 C CA . ASN A 1 98 ? -0.756 7.819 -3.692 1.00 90.81 98 ASN A CA 1
ATOM 788 C C . ASN A 1 98 ? -0.826 6.793 -4.827 1.00 90.81 98 ASN A C 1
ATOM 790 O O . ASN A 1 98 ? -0.496 7.126 -5.968 1.00 90.81 98 ASN A O 1
ATOM 794 N N . ASP A 1 99 ? -1.308 5.588 -4.532 1.00 91.19 99 ASP A N 1
ATOM 795 C CA . ASP A 1 99 ? -1.428 4.492 -5.496 1.00 91.19 99 ASP A CA 1
ATOM 796 C C . ASP A 1 99 ? -2.507 4.775 -6.540 1.00 91.19 99 ASP A C 1
ATOM 798 O O . ASP A 1 99 ? -2.315 4.548 -7.737 1.00 91.19 99 ASP A O 1
ATOM 802 N N . PHE A 1 100 ? -3.631 5.351 -6.110 1.00 90.75 100 PHE A N 1
ATOM 803 C CA . PHE A 1 100 ? -4.746 5.653 -7.003 1.00 90.75 100 PHE A CA 1
ATOM 804 C C . PHE A 1 100 ? -4.537 6.904 -7.865 1.00 90.75 100 PHE A C 1
ATOM 806 O O . PHE A 1 100 ? -5.229 7.088 -8.870 1.00 90.75 100 PHE A O 1
ATOM 813 N N . LYS A 1 101 ? -3.543 7.740 -7.541 1.00 88.94 101 LYS A N 1
ATOM 814 C CA . LYS A 1 101 ? -3.249 8.972 -8.285 1.00 88.94 101 LYS A CA 1
ATOM 815 C C . LYS A 1 101 ? -2.785 8.706 -9.714 1.00 88.94 101 LYS A C 1
ATOM 817 O O . LYS A 1 101 ? -3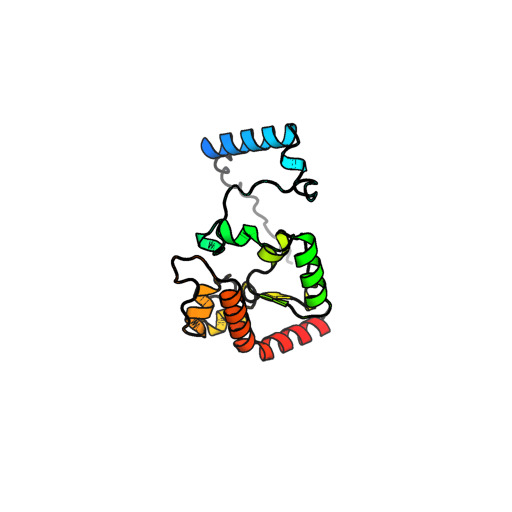.200 9.411 -10.629 1.00 88.94 101 LYS A O 1
ATOM 822 N N . ALA A 1 102 ? -1.925 7.707 -9.909 1.00 84.19 102 ALA A N 1
ATOM 823 C CA . ALA A 1 102 ? -1.385 7.373 -11.225 1.00 84.19 102 ALA A CA 1
ATOM 824 C C . ALA A 1 102 ? -2.472 6.929 -12.229 1.00 84.19 102 ALA A C 1
ATOM 826 O O . ALA A 1 102 ? -2.501 7.479 -13.331 1.00 84.19 102 ALA A O 1
ATOM 827 N N . PRO A 1 103 ? -3.393 6.009 -11.879 1.00 86.12 103 PRO A N 1
ATOM 828 C CA . PRO A 1 103 ? -4.515 5.655 -12.746 1.00 86.12 103 PRO A CA 1
ATOM 829 C C . PRO A 1 103 ? -5.686 6.649 -12.704 1.00 86.12 103 PRO A C 1
ATOM 831 O O . PRO A 1 103 ? -6.655 6.438 -13.427 1.00 86.12 103 PRO A O 1
ATOM 834 N N . GLN A 1 104 ? -5.623 7.703 -11.878 1.00 86.81 104 GLN A N 1
ATOM 835 C CA . GLN A 1 104 ? -6.742 8.623 -11.617 1.00 86.81 104 GLN A CA 1
ATOM 836 C C . GLN A 1 104 ? -8.008 7.879 -11.162 1.00 86.81 104 GLN A C 1
ATOM 838 O O . GLN A 1 104 ? -9.121 8.145 -11.615 1.00 86.81 104 GLN A O 1
ATOM 843 N N . TYR A 1 105 ? -7.817 6.903 -10.279 1.00 89.06 105 TYR A N 1
ATOM 844 C CA . TYR A 1 105 ? -8.884 6.075 -9.740 1.00 89.06 105 TYR A CA 1
ATOM 845 C C . TYR A 1 105 ? -9.366 6.612 -8.395 1.00 89.06 105 TYR A C 1
ATOM 847 O O . TYR A 1 105 ? -8.602 7.189 -7.627 1.00 89.06 105 TYR A O 1
ATOM 855 N N . PHE A 1 106 ? -10.638 6.381 -8.090 1.00 90.38 106 PHE A N 1
ATOM 856 C CA . PHE A 1 106 ? -11.210 6.688 -6.789 1.00 90.38 106 PHE A CA 1
ATOM 857 C C . PHE A 1 106 ? -12.000 5.475 -6.322 1.00 90.38 106 PHE A C 1
ATOM 859 O O . PHE A 1 106 ? -13.043 5.144 -6.885 1.00 90.38 106 PHE A O 1
ATOM 866 N N . HIS A 1 107 ? -11.479 4.794 -5.306 1.00 92.94 107 HIS A N 1
ATOM 867 C CA . HIS A 1 107 ? -12.208 3.714 -4.662 1.00 92.94 107 HIS A CA 1
ATOM 868 C C . HIS A 1 107 ? -13.275 4.301 -3.719 1.00 92.94 107 HIS A C 1
ATOM 870 O O . HIS A 1 107 ? -13.004 5.321 -3.074 1.00 92.94 107 HIS A O 1
ATOM 876 N N . PRO A 1 108 ? -14.481 3.710 -3.611 1.00 93.50 108 PRO A N 1
ATOM 877 C CA . PRO A 1 108 ? -15.501 4.206 -2.695 1.00 93.50 108 PRO A CA 1
ATOM 878 C C . PRO A 1 108 ? -14.966 4.305 -1.262 1.00 93.50 108 PRO A C 1
ATOM 880 O O . PRO A 1 108 ? -14.357 3.364 -0.750 1.00 93.50 108 PRO A O 1
ATOM 883 N N . LYS A 1 109 ? -15.211 5.439 -0.592 1.00 91.31 109 LYS A N 1
ATOM 884 C CA . LYS A 1 109 ? -14.746 5.665 0.789 1.00 91.31 109 LYS A CA 1
ATOM 885 C C . LYS A 1 109 ? -15.207 4.566 1.760 1.00 91.31 109 LYS A C 1
ATOM 887 O O . LYS A 1 109 ? -14.348 4.063 2.476 1.00 91.31 109 LYS A O 1
ATOM 892 N N . PRO A 1 110 ? -16.477 4.100 1.737 1.00 92.44 110 PRO A N 1
ATOM 893 C CA . PRO A 1 110 ? -16.919 3.003 2.605 1.00 92.44 110 PRO A CA 1
ATOM 894 C C . PRO A 1 110 ? -16.232 1.666 2.306 1.00 92.44 110 PRO A C 1
ATOM 896 O O . PRO A 1 110 ? -16.272 0.757 3.127 1.00 92.44 110 PRO A O 1
ATOM 899 N N . LEU A 1 111 ? -15.607 1.524 1.131 1.00 94.69 111 LEU A N 1
ATOM 900 C CA . LEU A 1 111 ? -14.853 0.342 0.717 1.00 94.69 111 LEU A CA 1
ATOM 901 C C . LEU A 1 111 ? -13.327 0.512 0.886 1.00 94.69 111 LEU A C 1
ATOM 903 O O . LEU A 1 111 ? -12.579 -0.433 0.676 1.00 94.69 111 LEU A O 1
ATOM 907 N N . THR A 1 112 ? -12.838 1.655 1.379 1.00 95.69 112 THR A N 1
ATOM 908 C CA . THR A 1 112 ? -11.395 1.924 1.535 1.00 95.69 112 THR A CA 1
ATOM 909 C C . THR A 1 112 ? -10.956 1.877 2.997 1.00 95.69 112 THR A C 1
ATOM 911 O O . THR A 1 112 ? -11.506 2.587 3.833 1.00 95.69 112 THR A O 1
ATOM 914 N N . ARG A 1 113 ? -9.926 1.085 3.307 1.00 96.62 113 ARG A N 1
ATOM 915 C CA . ARG A 1 113 ? -9.280 0.993 4.628 1.00 96.62 113 ARG A CA 1
ATOM 916 C C . ARG A 1 113 ? -7.846 1.481 4.480 1.00 96.62 113 ARG A C 1
ATOM 918 O O . ARG A 1 113 ? -6.976 0.754 4.006 1.00 96.62 113 ARG A O 1
ATOM 925 N N . ASP A 1 114 ? -7.610 2.739 4.832 1.00 96.31 114 ASP A N 1
ATOM 926 C CA . ASP A 1 114 ? -6.269 3.322 4.804 1.00 96.31 114 ASP A CA 1
ATOM 927 C C . ASP A 1 114 ? -5.642 3.263 6.197 1.00 96.31 114 ASP A C 1
ATOM 929 O O . ASP A 1 114 ? -5.963 4.070 7.066 1.00 96.31 114 ASP A O 1
ATOM 933 N N . THR A 1 115 ? -4.721 2.324 6.397 1.00 96.56 115 THR A N 1
ATOM 934 C CA . THR A 1 115 ? -4.031 2.102 7.677 1.00 96.56 115 THR A CA 1
ATOM 935 C C . THR A 1 115 ? -3.243 3.315 8.171 1.00 96.56 115 THR A C 1
ATOM 937 O O . THR A 1 115 ? -3.031 3.438 9.373 1.00 96.56 115 THR A O 1
ATOM 940 N N . SER A 1 116 ? -2.847 4.243 7.291 1.00 95.19 116 SER A N 1
ATOM 941 C CA . SER A 1 116 ? -2.173 5.486 7.704 1.00 95.19 116 SER A CA 1
ATOM 942 C C . SER A 1 116 ? -3.108 6.472 8.414 1.00 95.19 116 SER A C 1
ATOM 944 O O . SER A 1 116 ? -2.635 7.395 9.075 1.00 95.19 116 SER A O 1
ATOM 946 N N . GLN A 1 117 ? -4.422 6.281 8.261 1.00 92.56 117 GLN A N 1
ATOM 947 C CA . GLN A 1 117 ? -5.478 7.140 8.797 1.00 92.56 117 GLN A CA 1
ATOM 948 C C . GLN A 1 117 ? -6.280 6.466 9.918 1.00 92.56 117 GLN A C 1
ATOM 950 O O . GLN A 1 117 ? -7.265 7.039 10.368 1.00 92.56 117 GLN A O 1
ATOM 955 N N . ILE A 1 118 ? -5.905 5.255 10.355 1.00 94.56 118 ILE A N 1
ATOM 956 C CA . ILE A 1 118 ? -6.607 4.530 11.424 1.00 94.56 118 ILE A CA 1
ATOM 957 C C . ILE A 1 118 ? -5.990 4.909 12.781 1.00 94.56 118 ILE A C 1
ATOM 959 O O . ILE A 1 118 ? -4.885 4.447 13.089 1.00 94.56 118 ILE A O 1
ATOM 963 N N . PRO A 1 119 ? -6.692 5.669 13.645 1.00 94.19 119 PRO A N 1
ATOM 964 C CA . PRO A 1 119 ? -6.141 6.106 14.931 1.00 94.19 119 PRO A CA 1
ATOM 965 C C . PRO A 1 119 ? -5.837 4.940 15.882 1.00 94.19 119 PRO A C 1
ATOM 967 O O . PRO A 1 119 ? -4.879 4.993 16.651 1.00 94.19 119 PRO A O 1
ATOM 970 N N . LEU A 1 120 ? -6.595 3.841 15.783 1.00 95.12 120 LEU A N 1
ATOM 971 C CA . LEU A 1 120 ? -6.410 2.643 16.611 1.00 95.12 120 LEU A CA 1
ATOM 972 C C . LEU A 1 120 ? -5.025 2.004 16.439 1.00 95.12 120 LEU A C 1
ATOM 974 O O . LEU A 1 120 ? -4.457 1.499 17.409 1.00 95.12 120 LEU A O 1
ATOM 978 N N . LEU A 1 121 ? -4.453 2.050 15.229 1.00 95.81 121 LEU A N 1
ATOM 979 C CA . LEU A 1 121 ? -3.100 1.544 14.984 1.00 95.81 121 LEU A CA 1
ATOM 980 C C . LEU A 1 121 ? -2.057 2.399 15.701 1.00 95.81 121 LEU A C 1
ATOM 982 O O . LEU A 1 121 ? -1.148 1.863 16.334 1.00 95.81 121 LEU A O 1
ATOM 986 N N . ASN A 1 122 ? -2.222 3.721 15.663 1.00 95.12 122 ASN A N 1
ATOM 987 C CA . ASN A 1 122 ? -1.347 4.641 16.382 1.00 95.12 122 ASN A CA 1
ATOM 988 C C . ASN A 1 122 ? -1.441 4.430 17.893 1.00 95.12 122 ASN A C 1
ATOM 990 O O . ASN A 1 122 ? -0.406 4.317 18.551 1.00 95.12 122 ASN A O 1
ATOM 994 N N . ARG A 1 123 ? -2.661 4.289 18.422 1.00 95.00 123 ARG A N 1
ATOM 995 C CA . ARG A 1 123 ? -2.903 4.011 19.841 1.00 95.00 123 ARG A CA 1
ATOM 996 C C . ARG A 1 123 ? -2.213 2.723 20.290 1.00 95.00 123 ARG A C 1
ATOM 998 O O . ARG A 1 123 ? -1.490 2.737 21.282 1.00 95.00 123 ARG A O 1
ATOM 1005 N N . LYS A 1 124 ? -2.369 1.625 19.538 1.00 94.75 124 LYS A N 1
ATOM 1006 C CA . LYS A 1 124 ? -1.688 0.348 19.829 1.00 94.75 124 LYS A CA 1
ATOM 1007 C C . LYS A 1 124 ? -0.162 0.461 19.737 1.00 94.75 124 LYS A C 1
ATOM 1009 O O . LYS A 1 124 ? 0.541 -0.240 20.453 1.00 94.75 124 LYS A O 1
ATOM 1014 N N . ALA A 1 125 ? 0.355 1.338 18.875 1.00 94.00 125 ALA A N 1
ATOM 1015 C CA . ALA A 1 125 ? 1.791 1.568 18.700 1.00 94.00 125 ALA A CA 1
ATOM 1016 C C . ALA A 1 125 ? 2.380 2.583 19.704 1.00 94.00 125 ALA A C 1
ATOM 1018 O O . ALA A 1 125 ? 3.550 2.978 19.568 1.00 94.00 125 ALA A O 1
ATOM 1019 N N . SER A 1 126 ? 1.582 3.039 20.678 1.00 94.44 126 SER A N 1
ATOM 1020 C CA . SER A 1 126 ? 1.931 4.115 21.614 1.00 94.44 126 SER A CA 1
ATOM 1021 C C . SER A 1 126 ? 2.436 5.368 20.882 1.00 94.44 126 SER A C 1
ATOM 1023 O O . SER A 1 126 ? 3.469 5.946 21.226 1.00 94.44 126 SER A O 1
ATOM 1025 N N . CYS A 1 127 ? 1.743 5.738 19.805 1.00 91.75 127 CYS A N 1
ATOM 1026 C CA . CYS A 1 127 ? 1.995 6.917 18.981 1.00 91.75 127 CYS A CA 1
ATOM 1027 C C . CYS A 1 127 ? 0.820 7.905 19.093 1.00 91.75 127 CYS A C 1
ATOM 1029 O O . CYS A 1 127 ? -0.300 7.483 19.381 1.00 91.75 127 CYS A O 1
ATOM 1031 N N . PRO A 1 128 ? 1.032 9.205 18.814 1.00 91.62 128 PRO A N 1
ATOM 1032 C CA . PRO A 1 128 ? -0.059 10.174 18.769 1.00 91.62 128 PRO A CA 1
ATOM 1033 C C . PRO A 1 128 ? -1.126 9.781 17.739 1.00 91.62 128 PRO A C 1
ATOM 1035 O O . PRO A 1 128 ? -0.808 9.542 16.575 1.00 91.62 128 PRO A O 1
ATOM 1038 N N . GLU A 1 129 ? -2.393 9.754 18.151 1.00 89.88 129 GLU A N 1
ATOM 1039 C CA . GLU A 1 129 ? -3.511 9.317 17.301 1.00 89.88 129 GLU A CA 1
ATOM 1040 C C . GLU A 1 129 ? -3.705 10.204 16.063 1.00 89.88 129 GLU A C 1
ATOM 1042 O O . GLU A 1 129 ? -3.982 9.694 14.981 1.00 89.88 129 GLU A O 1
ATOM 1047 N N . ASN A 1 130 ? -3.447 11.507 16.199 1.00 88.31 130 ASN A N 1
ATOM 1048 C CA . ASN A 1 130 ? -3.607 12.504 15.134 1.00 88.31 130 ASN A CA 1
ATOM 1049 C C . ASN A 1 130 ? -2.411 12.589 14.166 1.00 88.31 130 ASN A C 1
ATOM 1051 O O . ASN A 1 130 ? -2.378 13.471 13.308 1.00 88.31 130 ASN A O 1
ATOM 1055 N N . ALA A 1 131 ? -1.398 11.731 14.315 1.00 89.19 131 ALA A N 1
ATOM 1056 C CA . ALA A 1 131 ? -0.208 11.745 13.470 1.00 89.19 131 ALA A CA 1
ATOM 1057 C C . ALA A 1 131 ? -0.265 10.653 12.396 1.00 89.19 131 ALA A C 1
ATOM 1059 O O . ALA A 1 131 ? -0.635 9.514 12.659 1.00 89.19 131 ALA A O 1
ATOM 1060 N N . THR A 1 132 ? 0.188 10.956 11.182 1.00 91.56 132 THR A N 1
ATOM 1061 C CA . THR A 1 132 ? 0.383 9.926 10.156 1.00 91.56 132 THR A CA 1
ATOM 1062 C C . THR A 1 132 ? 1.713 9.215 10.386 1.00 91.56 132 THR A C 1
ATOM 1064 O O . THR A 1 132 ? 2.779 9.813 10.211 1.00 91.56 132 THR A O 1
ATOM 1067 N N . MET A 1 133 ? 1.661 7.941 10.765 1.00 94.44 133 MET A N 1
ATOM 1068 C CA . MET A 1 133 ? 2.849 7.107 10.951 1.00 94.44 133 MET A CA 1
ATOM 1069 C C . MET A 1 133 ? 3.202 6.370 9.659 1.00 94.44 133 MET A C 1
ATOM 1071 O O . MET A 1 133 ? 2.318 5.961 8.912 1.00 94.44 133 MET A O 1
ATOM 1075 N N . SER A 1 134 ? 4.497 6.172 9.397 1.00 95.19 134 SER A N 1
ATOM 1076 C CA . SER A 1 134 ? 4.929 5.381 8.243 1.00 95.19 134 SER A CA 1
ATOM 1077 C C . SER A 1 134 ? 4.624 3.897 8.444 1.00 95.19 134 SER A C 1
ATOM 1079 O O . SER A 1 134 ? 4.702 3.384 9.567 1.00 95.19 134 SER A O 1
ATOM 1081 N N . LEU A 1 135 ? 4.372 3.191 7.337 1.00 96.62 135 LEU A N 1
ATOM 1082 C CA . LEU A 1 135 ? 4.197 1.739 7.337 1.00 96.62 135 LEU A CA 1
ATOM 1083 C C . LEU A 1 135 ? 5.355 1.044 8.057 1.00 96.62 135 LEU A C 1
ATOM 1085 O O . LEU A 1 135 ? 5.128 0.221 8.939 1.00 96.62 135 LEU A O 1
ATOM 1089 N N . LYS A 1 136 ? 6.600 1.436 7.757 1.00 95.81 136 LYS A N 1
ATOM 1090 C CA . LYS A 1 136 ? 7.796 0.875 8.393 1.00 95.81 136 LYS A CA 1
ATOM 1091 C C . LYS A 1 136 ? 7.763 1.009 9.917 1.00 95.81 136 LYS A C 1
ATOM 1093 O O . LYS A 1 136 ? 8.037 0.038 10.616 1.00 95.81 136 LYS A O 1
ATOM 1098 N N . THR A 1 137 ? 7.407 2.182 10.441 1.00 96.00 137 THR A N 1
ATOM 1099 C CA . THR A 1 137 ? 7.372 2.402 11.892 1.00 96.00 137 THR A CA 1
ATOM 1100 C C . THR A 1 137 ? 6.256 1.605 12.560 1.00 96.00 137 THR A C 1
ATOM 1102 O O . THR A 1 137 ? 6.501 0.986 13.594 1.00 96.00 137 THR A O 1
ATOM 1105 N N . LEU A 1 138 ? 5.052 1.585 11.977 1.00 97.06 138 LEU A N 1
ATOM 1106 C CA . LEU A 1 138 ? 3.930 0.813 12.522 1.00 97.06 138 LEU A CA 1
ATOM 1107 C C . LEU A 1 138 ? 4.235 -0.684 12.521 1.00 97.06 138 LEU A C 1
ATOM 1109 O O . LEU A 1 138 ? 4.108 -1.333 13.555 1.00 97.06 138 LEU A O 1
ATOM 1113 N N . THR A 1 139 ? 4.715 -1.209 11.395 1.00 97.38 139 THR A N 1
ATOM 1114 C CA . THR A 1 139 ? 5.055 -2.631 11.248 1.00 97.38 139 THR A CA 1
ATOM 1115 C C . THR A 1 139 ? 6.154 -3.027 12.234 1.00 97.38 139 THR A C 1
ATOM 1117 O O . THR A 1 139 ? 6.037 -4.042 12.918 1.00 97.38 139 THR A O 1
ATOM 1120 N N . LYS A 1 140 ? 7.183 -2.184 12.404 1.00 97.06 140 LYS A N 1
ATOM 1121 C CA . LYS A 1 140 ? 8.262 -2.451 13.361 1.00 97.06 140 LYS A CA 1
ATOM 1122 C C . LYS A 1 140 ? 7.776 -2.467 14.807 1.00 97.06 140 LYS A C 1
ATOM 1124 O O . LYS A 1 140 ? 8.190 -3.337 15.566 1.00 97.06 140 LYS A O 1
ATOM 1129 N N . LYS A 1 141 ? 6.920 -1.516 15.191 1.00 96.69 141 LYS A N 1
ATOM 1130 C CA . LYS A 1 141 ? 6.412 -1.399 16.565 1.00 96.69 141 LYS A CA 1
ATOM 1131 C C . LYS A 1 141 ? 5.386 -2.472 16.923 1.00 96.69 141 LYS A C 1
ATOM 1133 O O . LYS A 1 141 ? 5.405 -2.955 18.047 1.00 96.69 141 LYS A O 1
ATOM 1138 N N . LEU A 1 142 ? 4.490 -2.806 15.996 1.00 97.06 142 LEU A N 1
ATOM 1139 C CA . LEU A 1 142 ? 3.339 -3.671 16.268 1.00 97.06 142 LEU A CA 1
ATOM 1140 C C . LEU A 1 142 ? 3.587 -5.138 15.918 1.00 97.06 142 LEU A C 1
ATOM 1142 O O . LEU A 1 142 ? 3.093 -6.015 16.615 1.00 97.06 142 LEU A O 1
ATOM 1146 N N . LEU A 1 143 ? 4.343 -5.401 14.851 1.00 96.62 143 LEU A N 1
ATOM 1147 C CA . LEU A 1 143 ? 4.602 -6.756 14.349 1.00 96.62 143 LEU A CA 1
ATOM 1148 C C . LEU A 1 143 ? 6.063 -7.187 14.552 1.00 96.62 143 LEU A C 1
ATOM 1150 O O . LEU A 1 143 ? 6.397 -8.351 14.360 1.00 96.62 143 LEU A O 1
ATOM 1154 N N . GLY A 1 144 ? 6.961 -6.262 14.910 1.00 96.19 144 GLY A N 1
ATOM 1155 C CA . GLY A 1 144 ? 8.397 -6.530 15.053 1.00 96.19 144 GLY A CA 1
ATOM 1156 C C . GLY A 1 144 ? 9.158 -6.644 13.726 1.00 96.19 144 GLY A C 1
ATOM 1157 O O . GLY A 1 144 ? 10.386 -6.783 13.732 1.00 96.19 144 GLY A O 1
ATOM 1158 N N . TRP A 1 145 ? 8.470 -6.549 12.585 1.00 96.25 145 TRP A N 1
ATOM 1159 C CA . TRP A 1 145 ? 9.064 -6.759 11.264 1.00 96.25 145 TRP A CA 1
ATOM 1160 C C . TRP A 1 145 ? 9.884 -5.549 10.818 1.00 96.25 145 TRP A C 1
ATOM 1162 O O . TRP A 1 145 ? 9.495 -4.399 11.026 1.00 96.25 145 TRP A O 1
ATOM 1172 N N . ASP A 1 146 ? 11.020 -5.802 10.173 1.00 94.25 146 ASP A N 1
ATOM 1173 C CA . ASP A 1 146 ? 11.806 -4.764 9.503 1.00 94.25 146 ASP A CA 1
ATOM 1174 C C . ASP A 1 146 ? 11.633 -4.886 7.990 1.00 94.25 146 ASP A C 1
ATOM 1176 O O . ASP A 1 146 ? 12.371 -5.601 7.316 1.00 94.25 146 ASP A O 1
ATOM 1180 N N . ILE A 1 147 ? 10.614 -4.200 7.480 1.00 94.31 147 ILE A N 1
ATOM 1181 C CA . ILE A 1 147 ? 10.314 -4.140 6.050 1.00 94.31 147 ILE A CA 1
ATOM 1182 C C . ILE A 1 147 ? 11.174 -3.082 5.351 1.00 94.31 147 ILE A C 1
ATOM 1184 O O . ILE A 1 147 ? 11.689 -2.144 5.985 1.00 94.31 147 ILE A O 1
ATOM 1188 N N . GLN A 1 148 ? 11.306 -3.191 4.025 1.00 90.06 148 GLN A N 1
ATOM 1189 C CA . GLN A 1 148 ? 12.029 -2.205 3.206 1.00 90.06 148 GLN A CA 1
ATOM 1190 C C . GLN A 1 148 ? 13.503 -2.018 3.638 1.00 90.06 148 GLN A C 1
ATOM 1192 O O . GLN A 1 148 ? 14.094 -0.951 3.456 1.00 90.06 148 GLN A O 1
ATOM 1197 N N . ALA A 1 149 ? 14.111 -3.031 4.264 1.00 84.94 149 ALA A N 1
ATOM 1198 C CA . ALA A 1 149 ? 15.486 -2.972 4.775 1.00 84.94 149 ALA A CA 1
ATOM 1199 C C . ALA A 1 149 ? 16.555 -3.237 3.690 1.00 84.94 149 ALA A C 1
ATOM 1201 O O . ALA A 1 149 ? 17.739 -2.951 3.880 1.00 84.94 149 ALA A O 1
ATOM 1202 N N . GLY A 1 150 ? 16.152 -3.781 2.538 1.00 82.38 150 GLY A N 1
ATOM 1203 C CA . GLY A 1 150 ? 17.053 -4.178 1.458 1.00 82.38 150 GLY A CA 1
ATOM 1204 C C . GLY A 1 150 ? 17.568 -3.023 0.589 1.00 82.38 150 GLY A C 1
ATOM 1205 O O . GLY A 1 150 ? 16.916 -2.001 0.391 1.00 82.38 150 GLY A O 1
ATOM 1206 N N . LYS A 1 151 ? 18.739 -3.225 -0.031 1.00 84.31 151 LYS A N 1
ATOM 1207 C CA . LYS A 1 151 ? 19.318 -2.292 -1.024 1.00 84.31 151 LYS A CA 1
ATOM 1208 C C . LYS A 1 151 ? 18.677 -2.406 -2.414 1.00 84.31 151 LYS A C 1
ATOM 1210 O O . LYS A 1 151 ? 18.926 -1.569 -3.279 1.00 84.31 151 LYS A O 1
ATOM 1215 N N . SER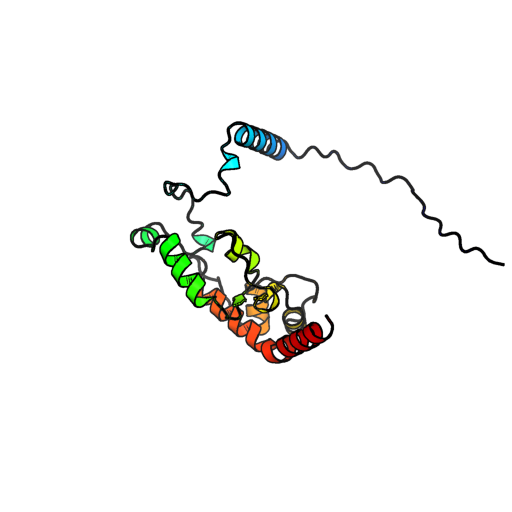 A 1 152 ? 17.875 -3.446 -2.642 1.00 86.75 152 SER A N 1
ATOM 1216 C CA . SER A 1 152 ? 17.289 -3.772 -3.948 1.00 86.75 152 SER A CA 1
ATOM 1217 C C . SER A 1 152 ? 16.024 -2.981 -4.286 1.00 86.75 152 SER A C 1
ATOM 1219 O O . SER A 1 152 ? 15.501 -3.147 -5.385 1.00 86.75 152 SER A O 1
ATOM 1221 N N . GLY A 1 153 ? 15.578 -2.104 -3.388 1.00 91.25 153 GLY A N 1
ATOM 1222 C CA . GLY A 1 153 ? 14.307 -1.397 -3.484 1.00 91.25 153 GLY A CA 1
ATOM 1223 C C . GLY A 1 153 ? 13.222 -2.040 -2.629 1.00 91.25 153 GLY A C 1
ATOM 1224 O O . GLY A 1 153 ? 13.470 -3.053 -1.977 1.00 91.25 153 GLY A O 1
ATOM 1225 N N . HIS A 1 154 ? 12.038 -1.430 -2.611 1.00 92.38 154 HIS A N 1
ATOM 1226 C CA . HIS A 1 154 ? 10.903 -1.958 -1.857 1.00 92.38 154 HIS A CA 1
ATOM 1227 C C . HIS A 1 154 ? 10.178 -3.031 -2.673 1.00 92.38 154 HIS A C 1
ATOM 1229 O O . HIS A 1 154 ? 10.232 -3.032 -3.907 1.00 92.38 154 HIS A O 1
ATOM 1235 N N . SER A 1 155 ? 9.483 -3.926 -1.977 1.00 94.19 155 SER A N 1
ATOM 1236 C CA . SER A 1 155 ? 8.613 -4.927 -2.585 1.00 94.19 155 SER A CA 1
ATOM 1237 C C . SER A 1 155 ? 7.159 -4.554 -2.320 1.00 94.19 155 SER A C 1
ATOM 1239 O O . SER A 1 155 ? 6.731 -4.498 -1.172 1.00 94.19 155 SER A O 1
ATOM 1241 N N . SER A 1 156 ? 6.374 -4.352 -3.380 1.00 93.69 156 SER A N 1
ATOM 1242 C CA . SER A 1 156 ? 4.938 -4.075 -3.243 1.00 93.69 156 SER A CA 1
ATOM 1243 C C . SER A 1 156 ? 4.181 -5.225 -2.572 1.00 93.69 156 SER A C 1
ATOM 1245 O O . SER A 1 156 ? 3.179 -4.992 -1.903 1.00 93.69 156 SER A O 1
ATOM 1247 N N . VAL A 1 157 ? 4.664 -6.462 -2.727 1.00 95.25 157 VAL A N 1
ATOM 1248 C CA . VAL A 1 157 ? 4.084 -7.645 -2.077 1.00 95.25 157 VAL A CA 1
ATOM 1249 C C . VAL A 1 157 ? 4.344 -7.614 -0.571 1.00 95.25 157 VAL A C 1
ATOM 1251 O O . VAL A 1 157 ? 3.415 -7.842 0.198 1.00 95.25 157 VAL A O 1
ATOM 1254 N N . GLU A 1 158 ? 5.572 -7.283 -0.159 1.00 96.19 158 GLU A N 1
ATOM 1255 C CA . GLU A 1 158 ? 5.934 -7.121 1.258 1.00 96.19 158 GLU A CA 1
ATOM 1256 C C . GLU A 1 158 ? 5.094 -6.012 1.902 1.00 96.19 158 GLU A C 1
ATOM 1258 O O . GLU A 1 158 ? 4.483 -6.227 2.948 1.00 96.19 158 GLU A O 1
ATOM 1263 N N . ASP A 1 159 ? 4.997 -4.855 1.239 1.00 95.94 159 ASP A N 1
ATOM 1264 C CA . ASP A 1 159 ? 4.227 -3.712 1.731 1.00 95.94 159 ASP A CA 1
ATOM 1265 C C . ASP A 1 159 ? 2.729 -4.052 1.864 1.00 95.94 159 ASP A C 1
ATOM 1267 O O . ASP A 1 159 ? 2.103 -3.722 2.876 1.00 95.94 159 ASP A O 1
ATOM 1271 N N . ALA A 1 160 ? 2.145 -4.758 0.886 1.00 96.50 160 ALA A N 1
ATOM 1272 C CA . ALA A 1 160 ? 0.744 -5.183 0.932 1.00 96.50 160 ALA A CA 1
ATOM 1273 C C . ALA A 1 160 ? 0.478 -6.201 2.055 1.00 96.50 160 ALA A C 1
ATOM 1275 O O . ALA A 1 160 ? -0.529 -6.093 2.757 1.00 96.50 160 ALA A O 1
ATOM 1276 N N . GLN A 1 161 ? 1.388 -7.158 2.256 1.00 97.75 161 GLN A N 1
ATOM 1277 C CA . GLN A 1 161 ? 1.296 -8.141 3.339 1.00 97.75 161 GLN A CA 1
ATOM 1278 C C . GLN A 1 161 ? 1.402 -7.471 4.709 1.00 97.75 161 GLN A C 1
ATOM 1280 O O . GLN A 1 161 ? 0.524 -7.660 5.547 1.00 97.75 161 GLN A O 1
ATOM 1285 N N . ALA A 1 162 ? 2.419 -6.631 4.915 1.00 97.88 162 ALA A N 1
ATOM 1286 C CA . ALA A 1 162 ? 2.604 -5.885 6.157 1.00 97.88 162 ALA A CA 1
ATOM 1287 C C . ALA A 1 162 ? 1.381 -5.021 6.487 1.00 97.88 162 ALA A C 1
ATOM 1289 O O . ALA A 1 162 ? 0.915 -4.990 7.625 1.00 97.88 162 ALA A O 1
ATOM 1290 N N . THR A 1 163 ? 0.816 -4.360 5.476 1.00 97.69 163 THR A N 1
ATOM 1291 C CA . THR A 1 163 ? -0.369 -3.520 5.657 1.00 97.69 163 THR A CA 1
ATOM 1292 C C . THR A 1 163 ? -1.609 -4.331 6.033 1.00 97.69 163 THR A C 1
ATOM 1294 O O . THR A 1 163 ? -2.379 -3.913 6.899 1.00 97.69 163 THR A O 1
ATOM 1297 N N . MET A 1 164 ? -1.796 -5.497 5.414 1.00 98.12 164 MET A N 1
ATOM 1298 C CA . MET A 1 164 ? -2.894 -6.400 5.751 1.00 98.12 164 MET A CA 1
ATOM 1299 C C . MET A 1 164 ? -2.762 -6.932 7.183 1.00 98.12 164 MET A C 1
ATOM 1301 O O . MET A 1 164 ? -3.738 -6.919 7.929 1.00 98.12 164 MET A O 1
ATOM 1305 N N . GLU A 1 165 ? -1.562 -7.349 7.594 1.00 98.25 165 GLU A N 1
ATOM 1306 C CA . GLU A 1 165 ? -1.324 -7.825 8.963 1.00 98.25 165 GLU A CA 1
ATOM 1307 C C . GLU A 1 165 ? -1.534 -6.725 10.005 1.00 98.25 165 GLU A C 1
ATOM 1309 O O . GLU A 1 165 ? -2.136 -6.975 11.047 1.00 98.25 165 GLU A O 1
ATOM 1314 N N . LEU A 1 166 ? -1.130 -5.486 9.710 1.00 98.00 166 LEU A N 1
ATOM 1315 C CA . LEU A 1 166 ? -1.458 -4.347 10.567 1.00 98.00 166 LEU A CA 1
ATOM 1316 C C . LEU A 1 166 ? -2.969 -4.168 10.705 1.00 98.00 166 LEU A C 1
ATOM 1318 O O . LEU A 1 166 ? -3.467 -4.024 11.818 1.00 98.00 166 LEU A O 1
ATOM 1322 N N . TYR A 1 167 ? -3.704 -4.194 9.595 1.00 98.19 167 TYR A N 1
ATOM 1323 C CA . TYR A 1 167 ? -5.152 -4.014 9.620 1.00 98.19 167 TYR A CA 1
ATOM 1324 C C . TYR A 1 167 ? -5.864 -5.100 10.441 1.00 98.19 167 TYR A C 1
ATOM 1326 O O . TYR A 1 167 ? -6.728 -4.766 11.249 1.00 98.19 167 TYR A O 1
ATOM 1334 N N . LYS A 1 168 ? -5.442 -6.366 10.342 1.00 98.06 168 LYS A N 1
ATOM 1335 C CA . LYS A 1 168 ? -5.997 -7.470 11.150 1.00 98.06 168 LYS A CA 1
ATOM 1336 C C . LYS A 1 168 ? -5.913 -7.228 12.662 1.00 98.06 168 LYS A C 1
ATOM 1338 O O . LYS A 1 168 ? -6.794 -7.665 13.395 1.00 98.06 168 LYS A O 1
ATOM 1343 N N . LEU A 1 169 ? -4.910 -6.487 13.150 1.00 97.25 169 LEU A N 1
ATOM 1344 C CA . LEU A 1 169 ? -4.788 -6.150 14.581 1.00 97.25 169 LEU A CA 1
ATOM 1345 C C . LEU A 1 169 ? -5.928 -5.266 15.106 1.00 97.25 169 LEU A C 1
ATOM 1347 O O . LEU A 1 169 ? -6.127 -5.173 16.323 1.00 97.25 169 LEU A O 1
ATOM 1351 N N . VAL A 1 170 ? -6.609 -4.554 14.209 1.00 97.00 170 VAL A N 1
ATOM 1352 C CA . VAL A 1 170 ? -7.660 -3.579 14.527 1.00 97.00 170 VAL A CA 1
ATOM 1353 C C . VAL A 1 170 ? -8.975 -3.870 13.809 1.00 97.00 170 VAL A C 1
ATOM 1355 O O . VAL A 1 170 ? -9.943 -3.167 14.065 1.00 97.00 170 VAL A O 1
ATOM 1358 N N . GLU A 1 171 ? -9.031 -4.887 12.947 1.00 96.88 171 GLU A N 1
ATOM 1359 C CA . GLU A 1 171 ? -10.152 -5.178 12.043 1.00 96.88 171 GLU A CA 1
ATOM 1360 C C . GLU A 1 171 ? -11.503 -5.182 12.765 1.00 96.88 171 GLU A C 1
ATOM 1362 O O . GLU A 1 171 ? -12.402 -4.436 12.390 1.00 96.88 171 GLU A O 1
ATOM 1367 N N . VAL A 1 172 ? -11.626 -5.950 13.850 1.00 96.94 172 VAL A N 1
ATOM 1368 C CA . VAL A 1 172 ? -12.890 -6.094 14.591 1.00 96.94 172 VAL A CA 1
ATOM 1369 C C . VAL A 1 172 ? -13.368 -4.759 15.172 1.00 96.94 172 VAL A C 1
ATOM 1371 O O . VAL A 1 172 ? -14.521 -4.371 14.988 1.00 96.94 172 VAL A O 1
ATOM 1374 N N . GLU A 1 173 ? -12.484 -4.039 15.865 1.00 96.25 173 GLU A N 1
ATOM 1375 C CA . GLU A 1 173 ? -12.813 -2.759 16.505 1.00 96.25 173 GLU A CA 1
ATOM 1376 C C . GLU A 1 173 ? -13.091 -1.673 15.455 1.00 96.25 173 GLU A C 1
ATOM 1378 O O . GLU A 1 173 ? -14.022 -0.877 15.595 1.00 96.25 173 GLU A O 1
ATOM 1383 N N . TRP A 1 174 ? -12.314 -1.671 14.372 1.00 95.56 174 TRP A N 1
ATOM 1384 C CA . TRP A 1 174 ? -12.419 -0.685 13.309 1.00 95.56 174 TRP A CA 1
ATOM 1385 C C . TRP A 1 174 ? -13.684 -0.856 12.473 1.00 95.56 174 TRP A C 1
ATOM 1387 O O . TRP A 1 174 ? -14.393 0.121 12.242 1.00 95.56 174 TRP A O 1
ATOM 1397 N N . GLU A 1 175 ? -14.019 -2.077 12.053 1.00 96.12 175 GLU A N 1
ATOM 1398 C CA . GLU A 1 175 ? -15.247 -2.313 11.286 1.00 96.12 175 GLU A CA 1
ATOM 1399 C C . GLU A 1 175 ? -16.497 -2.059 12.142 1.00 96.12 175 GLU A C 1
ATOM 1401 O O . GLU A 1 175 ? -17.480 -1.510 11.640 1.00 96.12 175 GLU A O 1
ATOM 1406 N N . HIS A 1 176 ? -16.446 -2.338 13.450 1.00 95.50 176 HIS A N 1
ATOM 1407 C CA . HIS A 1 176 ? -17.516 -1.942 14.367 1.00 95.50 176 HIS A CA 1
ATOM 1408 C C . HIS A 1 176 ? -17.669 -0.415 14.447 1.00 95.50 176 HIS A C 1
ATOM 1410 O O . HIS A 1 176 ? -18.782 0.105 14.330 1.00 95.50 176 HIS A O 1
ATOM 1416 N N . HIS A 1 177 ? -16.558 0.317 14.582 1.00 93.25 177 HIS A N 1
ATOM 1417 C CA . HIS A 1 177 ? -16.560 1.780 14.582 1.00 93.25 177 HIS A CA 1
ATOM 1418 C C . HIS A 1 177 ? -17.132 2.359 13.276 1.00 93.25 177 HIS A C 1
ATOM 1420 O O . HIS A 1 177 ? -17.960 3.273 13.305 1.00 93.25 177 HIS A O 1
ATOM 1426 N N . LEU A 1 178 ? -16.743 1.799 12.126 1.00 92.19 178 LEU A N 1
ATOM 1427 C CA . LEU A 1 178 ? -17.276 2.203 10.824 1.00 92.19 178 LEU A CA 1
ATOM 1428 C C . LEU A 1 178 ? -18.787 1.952 10.724 1.00 92.19 178 LEU A C 1
ATOM 1430 O O . LEU A 1 178 ? -19.517 2.847 10.291 1.00 92.19 178 LEU A O 1
ATOM 1434 N N . ALA A 1 179 ? -19.268 0.785 11.160 1.00 91.62 179 ALA A N 1
ATOM 1435 C CA . ALA A 1 179 ? -20.689 0.439 11.129 1.00 91.62 179 ALA A CA 1
ATOM 1436 C C . ALA A 1 179 ? -21.545 1.395 11.979 1.00 91.62 179 ALA A C 1
ATOM 1438 O O . ALA A 1 179 ? -22.608 1.831 11.537 1.00 91.62 179 ALA A O 1
ATOM 1439 N N . GLN A 1 180 ? -21.063 1.786 13.161 1.00 91.19 180 GLN A N 1
ATOM 1440 C CA . GLN A 1 180 ? -21.755 2.764 14.008 1.00 91.19 180 GLN A CA 1
ATOM 1441 C C . GLN A 1 180 ? -21.829 4.155 13.367 1.00 91.19 180 GLN A C 1
ATOM 1443 O O . GLN A 1 180 ? -22.841 4.841 13.492 1.00 91.19 180 GLN A O 1
ATOM 1448 N N . ASN A 1 181 ? -20.768 4.587 12.684 1.00 84.75 181 ASN A N 1
ATOM 1449 C CA . ASN A 1 181 ? -20.742 5.894 12.023 1.00 84.75 181 ASN A CA 1
ATOM 1450 C C . ASN A 1 181 ? -21.619 5.930 10.764 1.00 84.75 181 ASN A C 1
ATOM 1452 O O . ASN A 1 181 ? -22.144 6.985 10.418 1.00 84.75 181 ASN A O 1
ATOM 1456 N N . LEU A 1 182 ? -21.807 4.790 10.095 1.00 79.56 182 LEU A N 1
ATOM 1457 C CA . LEU A 1 182 ? -22.745 4.648 8.976 1.00 79.56 182 LEU A CA 1
ATOM 1458 C C . LEU A 1 182 ? -24.209 4.770 9.416 1.00 79.56 182 LEU A C 1
ATOM 1460 O O . LEU A 1 182 ? -25.013 5.263 8.643 1.00 79.56 182 LEU A O 1
ATOM 1464 N N . GLN A 1 183 ? -24.552 4.363 10.641 1.00 67.12 183 GLN A N 1
ATOM 1465 C CA . GLN A 1 183 ? -25.918 4.483 11.176 1.00 67.12 183 GLN A CA 1
ATOM 1466 C C . GLN A 1 183 ? -26.285 5.906 11.623 1.00 67.12 183 GLN A C 1
ATOM 1468 O O . GLN A 1 183 ? -27.455 6.192 11.861 1.00 67.12 183 GLN A O 1
ATOM 1473 N N . LYS A 1 184 ? -25.291 6.785 11.790 1.00 58.78 184 LYS A N 1
ATOM 1474 C CA . LYS A 1 184 ? -25.471 8.159 12.287 1.00 58.78 184 LYS A CA 1
ATOM 1475 C C . LYS A 1 184 ? -25.569 9.209 11.175 1.00 58.78 184 LYS A C 1
ATOM 1477 O O . LYS A 1 184 ? -25.789 10.374 11.492 1.00 58.78 184 LYS A O 1
ATOM 1482 N N . ASN A 1 185 ? -25.383 8.807 9.918 1.00 48.56 185 ASN A N 1
ATOM 1483 C CA . ASN A 1 185 ? -25.459 9.654 8.724 1.00 48.56 185 ASN A CA 1
ATOM 1484 C C . ASN A 1 185 ? -26.627 9.219 7.842 1.00 48.56 185 ASN A C 1
ATOM 1486 O O . ASN A 1 185 ? -27.152 10.093 7.123 1.00 48.56 185 ASN A O 1
#

pLDDT: mean 83.52, std 18.22, range [35.56, 98.25]

Secondary structure (DSSP, 8-state):
----------PPPPPP------HHHHHHHHHHHHHHHTTSSTTTTS--SSPPPPS---HHHH---GGGGGGPPPHHHHHHHHHHHHTT--EEESSTHHHHHTTT----GGGEEEGGG-HHHHHHTTS-TTS---HHHHHHHHT----S-STT---HHHHHHHHHHHHHTTHHHHHHHHHHHHTT-

Sequence (185 aa):
MSALLLNLDFAECPPKKSLEGNAKHRNFVKRQQFLEQRGFLNKKNQCPSKPCPIVDYRTRWSGIRKHHMLKATPFKTAWSQILKILSGKVVVGHANHNDFKAPQYFHPKPLTRDTSQIPLLNRKASCPENATMSLKTLTKKLLGWDIQAGKSGHSSVEDAQATMELYKLVEVEWEHHLAQNLQKN